Protein AF-A0A2J6R2N7-F1 (afdb_monomer_lite)

Secondary structure (DSSP, 8-state):
---PPPPPHHHHHHHHHHHS-HHHHHHHHHHHHHHHSTT-TTTSPPPP-PPPPS-HHHHHHHHHHHHHHHHHHHHHHHHHHHHHHHHHHHHHHHHHHHHHHHHHHHHHHHHHHHHHHHHHHHHHHHHHHHHHHHHHHHHHHHHHHHHHHHHHHHHH-TT---HHHHHHHHHHHHHHHHHHHHHHHHHHHHHHHHHHHHHHHHHHHHHHHHHHHHHHTSS----------------------------------------------------------PPPP------------------------------------------PPPPP--------------------

Structure (mmCIF, N/CA/C/O backbone):
data_AF-A0A2J6R2N7-F1
#
_entry.id   AF-A0A2J6R2N7-F1
#
loop_
_atom_site.group_PDB
_atom_site.id
_atom_site.type_symbol
_atom_site.label_atom_id
_atom_site.label_alt_id
_atom_site.label_comp_id
_atom_site.label_asym_id
_atom_site.label_entity_id
_atom_site.label_seq_id
_atom_site.pdbx_PDB_ins_code
_atom_site.Cartn_x
_atom_site.Cartn_y
_atom_site.Cartn_z
_atom_site.occupancy
_atom_site.B_iso_or_equiv
_atom_site.auth_seq_id
_atom_site.auth_comp_id
_atom_site.auth_asym_id
_atom_site.auth_atom_id
_atom_site.pdbx_PDB_model_num
ATOM 1 N N . MET A 1 1 ? -15.041 -14.456 4.046 1.00 46.62 1 MET A N 1
ATOM 2 C CA . MET A 1 1 ? -15.250 -14.013 5.443 1.00 46.62 1 MET A CA 1
ATOM 3 C C . MET A 1 1 ? -16.296 -14.930 6.031 1.00 46.62 1 MET A C 1
ATOM 5 O O . MET A 1 1 ? -17.347 -15.047 5.418 1.00 46.62 1 MET A O 1
ATOM 9 N N . ALA A 1 2 ? -15.998 -15.628 7.126 1.00 48.97 2 ALA A N 1
ATOM 10 C CA . ALA A 1 2 ? -17.003 -16.450 7.791 1.00 48.97 2 ALA A CA 1
ATOM 11 C C . ALA A 1 2 ? -18.161 -15.539 8.229 1.00 48.97 2 ALA A C 1
ATOM 13 O O . ALA A 1 2 ? -17.950 -14.584 8.978 1.00 48.97 2 ALA A O 1
ATOM 14 N N . SER A 1 3 ? -19.354 -15.773 7.688 1.00 59.75 3 SER A N 1
ATOM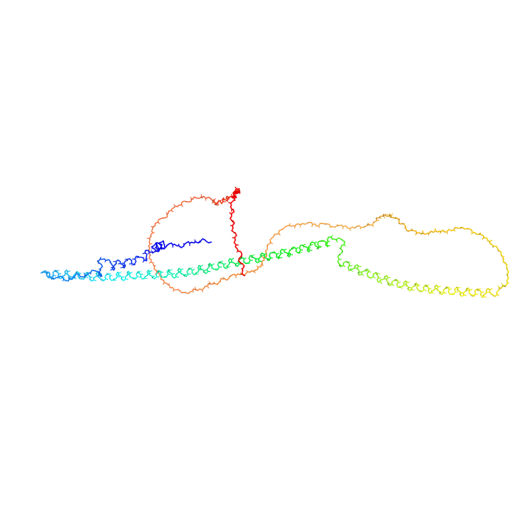 15 C CA . SER A 1 3 ? -20.570 -15.099 8.126 1.00 59.75 3 SER A CA 1
ATOM 16 C C . SER A 1 3 ? -21.006 -15.760 9.425 1.00 59.75 3 SER A C 1
ATOM 18 O O . SER A 1 3 ? -21.475 -16.896 9.408 1.00 59.75 3 SER A O 1
ATOM 20 N N . PHE A 1 4 ? -20.816 -15.080 10.552 1.00 76.00 4 PHE A N 1
ATOM 21 C CA . PHE A 1 4 ? -21.417 -15.527 11.802 1.00 76.00 4 PHE A CA 1
ATOM 22 C C . PHE A 1 4 ? -22.932 -15.311 11.693 1.00 76.00 4 PHE A C 1
ATOM 24 O O . PHE A 1 4 ? -23.346 -14.170 11.461 1.00 76.00 4 PHE A O 1
ATOM 31 N N . PRO A 1 5 ? -23.754 -16.370 11.782 1.00 82.94 5 PRO A N 1
ATOM 32 C CA . PRO A 1 5 ? -25.201 -16.217 11.767 1.00 82.94 5 PRO A CA 1
ATOM 33 C C . PRO A 1 5 ? -25.647 -15.426 13.002 1.00 82.94 5 PRO A C 1
ATOM 35 O O . PRO A 1 5 ? -25.031 -15.517 14.066 1.00 82.94 5 PRO A O 1
ATOM 38 N N . PHE A 1 6 ? -26.707 -14.629 12.853 1.00 82.06 6 PHE A N 1
ATOM 39 C CA . PHE A 1 6 ? -27.370 -14.010 13.999 1.00 82.06 6 PHE A CA 1
ATOM 40 C C . PHE A 1 6 ? -27.878 -15.115 14.931 1.00 82.06 6 PHE A C 1
ATOM 42 O O . PHE A 1 6 ? -28.387 -16.128 14.451 1.00 82.06 6 PHE A O 1
ATOM 49 N N . LEU A 1 7 ? -27.706 -14.938 16.245 1.00 86.38 7 LEU A N 1
ATOM 50 C CA . LEU A 1 7 ? -28.281 -15.863 17.220 1.00 86.38 7 LEU A CA 1
ATOM 51 C C . LEU A 1 7 ? -29.808 -15.831 17.109 1.00 86.38 7 LEU A C 1
ATOM 53 O O . LEU A 1 7 ? -30.396 -14.783 16.833 1.00 86.38 7 LEU A O 1
ATOM 57 N N . GLU A 1 8 ? -30.450 -16.970 17.355 1.00 90.94 8 GLU A N 1
ATOM 58 C CA . GLU A 1 8 ? -31.893 -16.987 17.564 1.00 90.94 8 GLU A CA 1
ATOM 59 C C . GLU A 1 8 ? -32.238 -16.176 18.819 1.00 90.94 8 GLU A C 1
ATOM 61 O O . GLU A 1 8 ? -31.470 -16.124 19.780 1.00 90.94 8 GLU A O 1
ATOM 66 N N . GLN A 1 9 ? -33.415 -15.548 18.831 1.00 89.38 9 GLN A N 1
ATOM 67 C CA . GLN A 1 9 ? -33.810 -14.628 19.901 1.00 89.38 9 GLN A CA 1
ATOM 68 C C . GLN A 1 9 ? -33.768 -15.274 21.294 1.00 89.38 9 GLN A C 1
ATOM 70 O O . GLN A 1 9 ? -33.403 -14.631 22.276 1.00 89.38 9 GLN A O 1
ATOM 75 N N . ARG A 1 10 ? -34.080 -16.571 21.372 1.00 91.88 10 ARG A N 1
ATOM 76 C CA . ARG A 1 10 ? -33.958 -17.349 22.605 1.00 91.88 10 ARG A CA 1
ATOM 77 C C . ARG A 1 10 ? -32.508 -17.411 23.098 1.00 91.88 10 ARG A C 1
ATOM 79 O O . ARG A 1 10 ? -32.253 -17.167 24.277 1.00 91.88 10 ARG A O 1
ATOM 86 N N . ASP A 1 11 ? -31.573 -17.715 22.207 1.00 89.44 11 ASP A N 1
ATOM 87 C CA . ASP A 1 11 ? -30.156 -17.848 22.543 1.00 89.44 11 ASP A CA 1
ATOM 88 C C . ASP A 1 11 ? -29.544 -16.484 22.884 1.00 89.44 11 ASP A C 1
ATOM 90 O O . ASP A 1 11 ? -28.706 -16.374 23.779 1.00 89.44 11 ASP A O 1
ATOM 94 N N . GLU A 1 12 ? -30.002 -15.419 22.220 1.00 86.06 12 GLU A N 1
ATOM 95 C CA . GLU A 1 12 ? -29.625 -14.046 22.552 1.00 86.06 12 GLU A CA 1
ATOM 96 C C . GLU A 1 12 ? -30.091 -13.668 23.969 1.00 86.06 12 GLU A C 1
ATOM 98 O O . GLU A 1 12 ? -29.303 -13.146 24.763 1.00 86.06 12 GLU A O 1
ATOM 103 N N . GLU A 1 13 ? -31.325 -14.006 24.352 1.00 87.62 13 GLU A N 1
ATOM 104 C CA . GLU A 1 13 ? -31.826 -13.801 25.717 1.00 87.62 13 GLU A CA 1
ATOM 105 C C . GLU A 1 13 ? -31.049 -14.608 26.771 1.00 87.62 13 GLU A C 1
ATOM 107 O O . GLU A 1 13 ? -30.754 -14.091 27.855 1.00 87.62 13 GLU A O 1
ATOM 112 N N . GLU A 1 14 ? -30.702 -15.864 26.484 1.00 89.06 14 GLU A N 1
ATOM 113 C CA . GLU A 1 14 ? -29.873 -16.695 27.370 1.00 89.06 14 GLU A CA 1
ATOM 114 C C . GLU A 1 14 ? -28.444 -16.127 27.501 1.00 89.06 14 GLU A C 1
ATOM 116 O O . GLU A 1 14 ? -27.874 -16.079 28.602 1.00 89.06 14 GLU A O 1
ATOM 121 N N . LEU A 1 15 ? -27.890 -15.578 26.419 1.00 85.38 15 LEU A N 1
ATOM 122 C CA . LEU A 1 15 ? -26.607 -14.879 26.429 1.00 85.38 15 LEU A CA 1
ATOM 123 C C . LEU A 1 15 ? -26.669 -13.576 27.243 1.00 85.38 15 LEU A C 1
ATOM 125 O O . LEU A 1 15 ? -25.737 -13.251 27.980 1.00 85.38 15 LEU A O 1
ATOM 129 N N . HIS A 1 16 ? -27.771 -12.831 27.165 1.00 80.38 16 HIS A N 1
ATOM 130 C CA . HIS A 1 16 ? -27.973 -11.640 27.991 1.00 80.38 16 HIS A CA 1
ATOM 131 C C . HIS A 1 16 ? -28.088 -11.984 29.479 1.00 80.38 16 HIS A C 1
ATOM 133 O O . HIS A 1 16 ? -27.484 -11.302 30.310 1.00 80.38 16 HIS A O 1
ATOM 139 N N . LYS A 1 17 ? -28.793 -13.070 29.818 1.00 83.38 17 LYS A N 1
ATOM 140 C CA . LYS A 1 17 ? -28.890 -13.572 31.198 1.00 83.38 17 LYS A CA 1
ATOM 141 C C . LYS A 1 17 ? -27.532 -14.005 31.752 1.00 83.38 17 LYS A C 1
ATOM 143 O O . LYS A 1 17 ? -27.244 -13.713 32.908 1.00 83.38 17 LYS A O 1
ATOM 148 N N . SER A 1 18 ? -26.689 -14.649 30.945 1.00 80.69 18 SER A N 1
ATOM 149 C CA . SER A 1 18 ? -25.348 -15.080 31.377 1.00 80.69 18 SER A CA 1
ATOM 150 C C . SER A 1 18 ? -24.322 -13.941 31.453 1.00 80.69 18 SER A C 1
ATOM 152 O O . SER A 1 18 ? -23.357 -14.042 32.208 1.00 80.69 18 SER A O 1
ATOM 154 N N . ARG A 1 19 ? -24.531 -12.838 30.721 1.00 81.00 19 ARG A N 1
ATOM 155 C CA . ARG A 1 19 ? -23.666 -11.642 30.760 1.00 81.00 19 ARG A CA 1
ATOM 156 C C . ARG A 1 19 ? -23.886 -10.738 31.969 1.00 81.00 19 ARG A C 1
ATOM 158 O O . ARG A 1 19 ? -22.993 -9.957 32.290 1.00 81.00 19 ARG A O 1
ATOM 165 N N . LEU A 1 20 ? -25.051 -10.810 32.610 1.00 81.75 20 LEU A N 1
ATOM 166 C CA . LEU A 1 20 ? -25.356 -10.024 33.803 1.00 81.75 20 LEU A CA 1
ATOM 167 C C . LEU A 1 20 ? -24.412 -10.414 34.943 1.00 81.75 20 LEU A C 1
ATOM 169 O O . LEU A 1 20 ? -24.462 -11.523 35.478 1.00 81.75 20 LEU A O 1
ATOM 173 N N . LEU A 1 21 ? -23.544 -9.484 35.331 1.00 82.94 21 LEU A N 1
ATOM 174 C CA . LEU A 1 21 ? -22.570 -9.734 36.381 1.00 82.94 21 LEU A CA 1
ATOM 175 C C . LEU A 1 21 ? -23.255 -9.724 37.750 1.00 82.94 21 LEU A C 1
ATOM 177 O O . LEU A 1 21 ? -24.140 -8.918 38.032 1.00 82.94 21 LEU A O 1
ATOM 181 N N . ASN A 1 22 ? -22.767 -10.559 38.667 1.00 84.81 22 ASN A N 1
ATOM 182 C CA . ASN A 1 22 ? -23.261 -10.584 40.048 1.00 84.81 22 ASN A CA 1
ATOM 183 C C . ASN A 1 22 ? -23.172 -9.217 40.746 1.00 84.81 22 ASN A C 1
ATOM 185 O O . ASN A 1 22 ? -23.978 -8.915 41.622 1.00 84.81 22 ASN A O 1
ATOM 189 N N . VAL A 1 23 ? -22.194 -8.388 40.375 1.00 83.00 23 VAL A N 1
ATOM 190 C CA . VAL A 1 23 ? -22.045 -7.027 40.913 1.00 83.00 23 VAL A CA 1
ATOM 191 C C . VAL A 1 23 ? -23.162 -6.080 40.459 1.00 83.00 23 VAL A C 1
ATOM 193 O O . VAL A 1 23 ? -23.443 -5.113 41.156 1.00 83.00 23 VAL A O 1
ATOM 196 N N . GLU A 1 24 ? -23.829 -6.381 39.345 1.00 84.62 24 GLU A N 1
ATOM 197 C CA . GLU A 1 24 ? -24.932 -5.594 38.781 1.00 84.62 24 GLU A CA 1
ATOM 198 C C . GLU A 1 24 ? -26.296 -6.123 39.246 1.00 84.62 24 GLU A C 1
ATOM 200 O O . GLU A 1 24 ? -27.198 -5.350 39.561 1.00 84.62 24 GLU A O 1
ATOM 205 N N . THR A 1 25 ? -26.444 -7.443 39.381 1.00 88.69 25 THR A N 1
ATOM 206 C CA . THR A 1 25 ? -27.720 -8.063 39.779 1.00 88.69 25 THR A CA 1
ATOM 207 C C . THR A 1 25 ? -27.966 -8.036 41.285 1.00 88.69 25 THR A C 1
ATOM 209 O O . THR A 1 25 ? -29.111 -7.922 41.725 1.00 88.69 25 THR A O 1
ATOM 212 N N . LYS A 1 26 ? -26.917 -8.126 42.114 1.00 91.31 26 LYS A N 1
ATOM 213 C CA . LYS A 1 26 ? -27.064 -8.172 43.579 1.00 91.31 26 LYS A CA 1
ATOM 214 C C . LYS A 1 26 ? -27.697 -6.912 44.182 1.00 91.31 26 LYS A C 1
ATOM 216 O O . LYS A 1 26 ? -28.551 -7.087 45.049 1.00 91.31 26 LYS A O 1
ATOM 221 N N . PRO A 1 27 ? -27.312 -5.672 43.814 1.00 92.50 27 PRO A N 1
ATOM 222 C CA . PRO A 1 27 ? -27.962 -4.471 44.341 1.00 92.50 27 PRO A CA 1
ATOM 223 C C . PRO A 1 27 ? -29.455 -4.432 44.002 1.00 92.50 27 PRO A C 1
ATOM 225 O O . PRO A 1 27 ? -30.273 -4.281 44.904 1.00 92.50 27 PRO A O 1
ATOM 228 N N . PHE A 1 28 ? -29.815 -4.706 42.743 1.00 91.19 28 PHE A N 1
ATOM 229 C CA . PHE A 1 28 ? -31.212 -4.796 42.313 1.00 91.19 28 PHE A CA 1
ATOM 230 C C . PHE A 1 28 ? -31.997 -5.840 43.116 1.00 91.19 28 PHE A C 1
ATOM 232 O O . PHE A 1 28 ? -33.056 -5.542 43.666 1.00 91.19 28 PHE A O 1
ATOM 239 N N . ASN A 1 29 ? -31.452 -7.051 43.249 1.00 92.25 29 ASN A N 1
ATOM 240 C CA . ASN A 1 29 ? -32.100 -8.126 43.995 1.00 92.25 29 ASN A CA 1
ATOM 241 C C . ASN A 1 29 ? -32.254 -7.790 45.484 1.00 92.25 29 ASN A C 1
ATOM 243 O O . ASN A 1 29 ? -33.262 -8.161 46.078 1.00 92.25 29 ASN A O 1
ATOM 247 N N . ARG A 1 30 ? -31.293 -7.086 46.099 1.00 92.69 30 ARG A N 1
ATOM 248 C CA . ARG A 1 30 ? -31.397 -6.630 47.495 1.00 92.69 30 ARG A CA 1
ATOM 249 C C . ARG A 1 30 ? -32.507 -5.598 47.675 1.00 92.69 30 ARG A C 1
ATOM 251 O O . ARG A 1 30 ? -33.350 -5.795 48.549 1.00 92.69 30 ARG A O 1
ATOM 258 N N . VAL A 1 31 ? -32.565 -4.589 46.801 1.00 92.50 31 VAL A N 1
ATOM 259 C CA . VAL A 1 31 ? -33.648 -3.590 46.780 1.00 92.50 31 VAL A CA 1
ATOM 260 C C . VAL A 1 31 ? -35.000 -4.281 46.597 1.00 92.50 31 VAL A C 1
ATOM 262 O O . VAL A 1 31 ? -35.901 -4.103 47.416 1.00 92.50 31 VAL A O 1
ATOM 265 N N . ALA A 1 32 ? -35.132 -5.134 45.578 1.00 91.94 32 ALA A N 1
ATOM 266 C CA . ALA A 1 32 ? -36.365 -5.862 45.296 1.00 91.94 32 ALA A CA 1
ATOM 267 C C . ALA A 1 32 ? -36.800 -6.720 46.491 1.00 91.94 32 ALA A C 1
ATOM 269 O O . ALA A 1 32 ? -37.962 -6.690 46.889 1.00 91.94 32 ALA A O 1
ATOM 270 N N . LYS A 1 33 ? -35.863 -7.434 47.124 1.00 92.00 33 LYS A N 1
ATOM 271 C CA . LYS A 1 33 ? -36.161 -8.271 48.287 1.00 92.00 33 LYS A CA 1
ATOM 272 C C . LYS A 1 33 ? -36.560 -7.422 49.500 1.00 92.00 33 LYS A C 1
ATOM 274 O O . LYS A 1 33 ? -37.546 -7.751 50.148 1.00 92.00 33 LYS A O 1
ATOM 279 N N . ARG A 1 34 ? -35.881 -6.311 49.797 1.00 89.00 34 ARG A N 1
ATOM 280 C CA . ARG A 1 34 ? -36.245 -5.437 50.933 1.00 89.00 34 ARG A CA 1
ATOM 281 C C . ARG A 1 34 ? -37.589 -4.732 50.748 1.00 89.00 34 ARG A C 1
ATOM 283 O O . ARG A 1 34 ? -38.300 -4.542 51.731 1.00 89.00 34 ARG A O 1
ATOM 290 N N . LEU A 1 35 ? -37.951 -4.364 49.520 1.00 88.31 35 LEU A N 1
ATOM 291 C CA . LEU A 1 35 ? -39.190 -3.630 49.241 1.00 88.31 35 LEU A CA 1
ATOM 292 C C . LEU A 1 35 ? -40.408 -4.538 49.022 1.00 88.31 35 LEU A C 1
ATOM 294 O O . LEU A 1 35 ? -41.511 -4.162 49.408 1.00 88.31 35 LEU A O 1
ATOM 298 N N . LEU A 1 36 ? -40.222 -5.704 48.396 1.00 88.00 36 LEU A N 1
ATOM 299 C CA . LEU A 1 36 ? -41.325 -6.537 47.896 1.00 88.00 36 LEU A CA 1
ATOM 300 C C . LEU A 1 36 ? -41.535 -7.837 48.685 1.00 88.00 36 LEU A C 1
ATOM 302 O O . LEU A 1 36 ? -42.535 -8.518 48.464 1.00 88.00 36 LEU A O 1
ATOM 306 N N . THR A 1 37 ? -40.618 -8.219 49.584 1.00 88.56 37 THR A N 1
ATOM 307 C CA . THR A 1 37 ? -40.788 -9.458 50.364 1.00 88.56 37 THR A CA 1
ATOM 308 C C . THR A 1 37 ? -41.917 -9.298 51.391 1.00 88.56 37 THR A C 1
ATOM 310 O O . THR A 1 37 ? -41.926 -8.311 52.134 1.00 88.56 37 THR A O 1
ATOM 313 N N . PRO A 1 38 ? -42.839 -10.276 51.499 1.00 75.69 38 PRO A N 1
ATOM 314 C CA . PRO A 1 38 ? -43.841 -10.305 52.562 1.00 75.69 38 PRO A CA 1
ATOM 315 C C . PRO A 1 38 ? -43.171 -10.235 53.940 1.00 75.69 38 PRO A C 1
ATOM 317 O O . PRO A 1 38 ? -42.268 -11.018 54.223 1.00 75.69 38 PRO A O 1
ATOM 320 N N . GLY A 1 39 ? -43.588 -9.296 54.790 1.00 71.88 39 GLY A N 1
ATOM 321 C CA . GLY A 1 39 ? -42.911 -9.023 56.067 1.00 71.88 39 GLY A CA 1
ATOM 322 C C . GLY A 1 39 ? -42.011 -7.783 56.059 1.00 71.88 39 GLY A C 1
ATOM 323 O O . GLY A 1 39 ? -41.498 -7.410 57.108 1.00 71.88 39 GLY A O 1
ATOM 324 N N . SER A 1 40 ? -41.828 -7.127 54.907 1.00 79.00 40 SER A N 1
ATOM 325 C CA . SER A 1 40 ? -41.178 -5.815 54.844 1.00 79.00 40 SER A CA 1
ATOM 326 C C . SER A 1 40 ? -41.970 -4.771 55.636 1.00 79.00 40 SER A C 1
ATOM 328 O O . SER A 1 40 ? -43.203 -4.763 55.603 1.00 79.00 40 SER A O 1
ATOM 330 N N . LEU A 1 41 ? -41.259 -3.836 56.278 1.00 74.12 41 LEU A N 1
ATOM 331 C CA . LEU A 1 41 ? -41.838 -2.728 57.051 1.00 74.12 41 LEU A CA 1
ATOM 332 C C . LEU A 1 41 ? -42.744 -1.803 56.214 1.00 74.12 41 LEU A C 1
ATOM 334 O O . LEU A 1 41 ? -43.476 -0.990 56.778 1.00 74.12 41 LEU A O 1
ATOM 338 N N . LEU A 1 42 ? -42.697 -1.915 54.881 1.00 73.94 42 LEU A N 1
ATOM 339 C CA . LEU A 1 42 ? -43.595 -1.224 53.949 1.00 73.94 42 LEU A CA 1
ATOM 340 C C . LEU A 1 42 ? -44.888 -2.000 53.658 1.00 73.94 42 LEU A C 1
ATOM 342 O O . LEU A 1 42 ? -45.889 -1.392 53.290 1.00 73.94 42 LEU A O 1
ATOM 346 N N . THR A 1 43 ? -44.872 -3.327 53.793 1.00 68.25 43 THR A N 1
ATOM 347 C CA . THR A 1 43 ? -45.968 -4.219 53.379 1.00 68.25 43 THR A CA 1
ATOM 348 C C . THR A 1 43 ? -46.781 -4.741 54.566 1.00 68.25 43 THR A C 1
ATOM 350 O O . THR A 1 43 ? -47.933 -5.135 54.389 1.00 68.25 43 THR A O 1
ATOM 353 N N . THR A 1 44 ? -46.224 -4.748 55.781 1.00 63.09 44 THR A N 1
ATOM 354 C CA . THR A 1 44 ? -46.950 -5.165 56.990 1.00 63.09 44 THR A CA 1
ATOM 355 C C . THR A 1 44 ? -47.679 -3.989 57.643 1.00 63.09 44 THR A C 1
ATOM 357 O O . THR A 1 44 ? -47.015 -3.036 58.064 1.00 63.09 44 THR A O 1
ATOM 360 N N . PRO A 1 45 ? -49.016 -4.035 57.798 1.00 60.31 45 PRO A N 1
ATOM 361 C CA . PRO A 1 45 ? -49.729 -3.027 58.568 1.00 60.31 45 PRO A CA 1
ATOM 362 C C . PRO A 1 45 ? -49.285 -3.096 60.034 1.00 60.31 45 PRO A C 1
ATOM 364 O O . PRO A 1 45 ? -49.266 -4.169 60.638 1.00 60.31 45 PRO A O 1
ATOM 367 N N . SER A 1 46 ? -48.920 -1.941 60.598 1.00 60.97 46 SER A N 1
ATOM 368 C CA . SER A 1 46 ? -48.686 -1.788 62.036 1.00 60.97 46 SER A CA 1
ATOM 369 C C . SER A 1 46 ? -49.903 -2.336 62.775 1.00 60.97 46 SER A C 1
ATOM 371 O O . SER A 1 46 ? -51.025 -1.914 62.485 1.00 60.97 46 SER A O 1
ATOM 373 N N . LYS A 1 47 ? -49.704 -3.293 63.688 1.00 63.09 47 LYS A N 1
ATOM 374 C CA . LYS A 1 47 ? -50.794 -3.833 64.510 1.00 63.09 47 LYS A CA 1
ATOM 375 C C . LYS A 1 47 ? -51.529 -2.657 65.164 1.00 63.09 47 LYS A C 1
ATOM 377 O O . LYS A 1 47 ? -50.891 -1.752 65.698 1.00 63.09 47 LYS A O 1
ATOM 382 N N . LEU A 1 48 ? -52.857 -2.647 65.053 1.00 59.47 48 LEU A N 1
ATOM 383 C CA . LEU A 1 48 ? -53.695 -1.642 65.703 1.00 59.47 48 LEU A CA 1
ATOM 384 C C . LEU A 1 48 ? -53.498 -1.745 67.225 1.00 59.47 48 LEU A C 1
ATOM 386 O O . LEU A 1 48 ? -53.373 -2.869 67.720 1.00 59.47 48 LEU A O 1
ATOM 390 N N . PRO A 1 49 ? -53.485 -0.621 67.964 1.00 57.16 49 PRO A N 1
ATOM 391 C CA . PRO A 1 49 ? -53.388 -0.645 69.418 1.00 57.16 49 PRO A CA 1
ATOM 392 C C . PRO A 1 49 ? -54.539 -1.477 69.991 1.00 57.16 49 PRO A C 1
ATOM 394 O O . PRO A 1 49 ? -55.707 -1.107 69.861 1.00 57.16 49 PRO A O 1
ATOM 397 N N . THR A 1 50 ? -54.233 -2.630 70.581 1.00 60.88 50 THR A N 1
ATOM 398 C CA . THR A 1 50 ? -55.213 -3.391 71.361 1.00 60.88 50 THR A CA 1
ATOM 399 C C . THR A 1 50 ? -55.405 -2.728 72.731 1.00 60.88 50 THR A C 1
ATOM 401 O O . THR A 1 50 ? -54.445 -2.161 73.255 1.00 60.88 50 THR A O 1
ATOM 404 N N . PRO A 1 51 ? -56.623 -2.766 73.306 1.00 58.56 51 PRO A N 1
ATOM 405 C CA . PRO A 1 51 ? -56.954 -2.062 74.548 1.00 58.56 51 PRO A CA 1
ATOM 406 C C . PRO A 1 51 ? -56.099 -2.523 75.748 1.00 58.56 51 PRO A C 1
ATOM 408 O O . PRO A 1 51 ? -55.599 -3.652 75.730 1.00 58.56 51 PRO A O 1
ATOM 411 N N . PRO A 1 52 ? -55.918 -1.671 76.780 1.00 55.78 52 PRO A N 1
ATOM 412 C CA . PRO A 1 52 ? -54.920 -1.889 77.827 1.00 55.78 52 PRO A CA 1
ATOM 413 C C . PRO A 1 52 ? -55.278 -3.082 78.732 1.00 55.78 52 PRO A C 1
ATOM 415 O O . PRO A 1 52 ? -56.428 -3.174 79.163 1.00 55.78 52 PRO A O 1
ATOM 418 N N . PRO A 1 53 ? -54.324 -3.975 79.052 1.00 61.31 53 PRO A N 1
ATOM 419 C CA . PRO A 1 53 ? -54.489 -4.989 80.094 1.00 61.31 53 PRO A CA 1
ATOM 420 C C . PRO A 1 53 ? -54.336 -4.388 81.507 1.00 61.31 53 PRO A C 1
ATOM 422 O O . PRO A 1 53 ? -53.571 -3.447 81.702 1.00 61.31 53 PRO A O 1
ATOM 425 N N . ASP A 1 54 ? -55.007 -4.979 82.503 1.00 57.34 54 ASP A N 1
ATOM 426 C CA . ASP A 1 54 ? -55.143 -4.485 83.894 1.00 57.34 54 ASP A CA 1
ATOM 427 C C . ASP A 1 54 ? -53.835 -4.403 84.730 1.00 57.34 54 ASP A C 1
ATOM 429 O O . ASP A 1 54 ? -53.867 -4.001 85.892 1.00 57.34 54 ASP A O 1
ATOM 433 N N . ASN A 1 55 ? -52.669 -4.719 84.150 1.00 59.03 55 ASN A N 1
ATOM 434 C CA . ASN A 1 55 ? -51.341 -4.566 84.766 1.00 59.03 55 ASN A CA 1
ATOM 435 C C . ASN A 1 55 ? -50.622 -3.347 84.156 1.00 59.03 55 ASN A C 1
ATOM 437 O O . ASN A 1 55 ? -49.692 -3.492 83.363 1.00 59.03 55 ASN A O 1
ATOM 441 N N . ALA A 1 56 ? -51.111 -2.145 84.471 1.00 59.75 56 ALA A N 1
ATOM 442 C CA . ALA A 1 56 ? -50.819 -0.920 83.722 1.00 59.75 56 ALA A CA 1
ATOM 443 C C . ALA A 1 56 ? -49.334 -0.495 83.695 1.00 59.75 56 ALA A C 1
ATOM 445 O O . ALA A 1 56 ? -48.877 -0.014 82.663 1.00 59.75 56 ALA A O 1
ATOM 446 N N . ASP A 1 57 ? -48.566 -0.706 84.769 1.00 61.97 57 ASP A N 1
ATOM 447 C CA . ASP A 1 57 ? -47.209 -0.141 84.874 1.00 61.97 57 ASP A CA 1
ATOM 448 C C . ASP A 1 57 ? -46.128 -0.992 84.172 1.00 61.97 57 ASP A C 1
ATOM 450 O O . ASP A 1 57 ? -45.288 -0.457 83.448 1.00 61.97 57 ASP A O 1
ATOM 454 N N . GLU A 1 58 ? -46.163 -2.326 84.303 1.00 63.12 58 GLU A N 1
ATOM 455 C CA . GLU A 1 58 ? -45.240 -3.222 83.575 1.00 63.12 58 GLU A CA 1
ATOM 456 C C . GLU A 1 58 ? -45.622 -3.372 82.094 1.00 63.12 58 GLU A C 1
ATOM 458 O O . GLU A 1 58 ? -44.744 -3.483 81.235 1.00 63.12 58 GLU A O 1
ATOM 463 N N . ALA A 1 59 ? -46.921 -3.334 81.768 1.00 64.19 59 ALA A N 1
ATOM 464 C CA . ALA A 1 59 ? -47.383 -3.403 80.383 1.00 64.19 59 ALA A CA 1
ATOM 465 C C . ALA A 1 59 ? -47.071 -2.117 79.600 1.00 64.19 59 ALA A C 1
ATOM 467 O O . ALA A 1 59 ? -46.738 -2.207 78.418 1.00 64.19 59 ALA A O 1
ATOM 468 N N . ALA A 1 60 ? -47.121 -0.941 80.238 1.00 68.31 60 ALA A N 1
ATOM 469 C CA . ALA A 1 60 ? -46.742 0.324 79.607 1.00 68.31 60 ALA A CA 1
ATOM 470 C C . ALA A 1 60 ? -45.240 0.377 79.285 1.00 68.31 60 ALA A C 1
ATOM 472 O O . ALA A 1 60 ? -44.869 0.681 78.154 1.00 68.31 60 ALA A O 1
ATOM 473 N N . ALA A 1 61 ? -44.374 -0.023 80.224 1.00 74.88 61 ALA A N 1
ATOM 474 C CA . ALA A 1 61 ? -42.929 -0.070 79.986 1.00 74.88 61 ALA A CA 1
ATOM 475 C C . ALA A 1 61 ? -42.541 -1.065 78.872 1.00 74.88 61 ALA A C 1
ATOM 477 O O . ALA A 1 61 ? -41.651 -0.788 78.066 1.00 74.88 61 ALA A O 1
ATOM 478 N N . ALA A 1 62 ? -43.230 -2.211 78.787 1.00 75.69 62 ALA A N 1
ATOM 479 C CA . ALA A 1 62 ? -43.031 -3.183 77.713 1.00 75.69 62 ALA A CA 1
ATOM 480 C C . ALA A 1 62 ? -43.495 -2.653 76.343 1.00 75.69 62 ALA A C 1
ATOM 482 O O . ALA A 1 62 ? -42.822 -2.882 75.336 1.00 75.69 62 ALA A O 1
ATOM 483 N N . GLN A 1 63 ? -44.610 -1.915 76.300 1.00 76.00 63 GLN A N 1
ATOM 484 C CA . GLN A 1 63 ? -45.099 -1.270 75.079 1.00 76.00 63 GLN A CA 1
ATOM 485 C C . GLN A 1 63 ? -44.172 -0.144 74.609 1.00 76.00 63 GLN A C 1
ATOM 487 O O . GLN A 1 63 ? -43.900 -0.050 73.411 1.00 76.00 63 GLN A O 1
ATOM 492 N N . ASP A 1 64 ? -43.639 0.664 75.524 1.00 78.88 64 ASP A N 1
ATOM 493 C CA . ASP A 1 64 ? -42.685 1.728 75.196 1.00 78.88 64 ASP A CA 1
ATOM 494 C C . ASP A 1 64 ? -41.366 1.157 74.652 1.00 78.88 64 ASP A C 1
ATOM 496 O O . ASP A 1 64 ? -40.828 1.660 73.660 1.00 78.88 64 ASP A O 1
ATOM 500 N N . ALA A 1 65 ? -40.876 0.056 75.233 1.00 82.75 65 ALA A N 1
ATOM 501 C CA . ALA A 1 65 ? -39.703 -0.657 74.729 1.00 82.75 65 ALA A CA 1
ATOM 502 C C . ALA A 1 65 ? -39.941 -1.259 73.329 1.00 82.75 65 ALA A C 1
ATOM 504 O O . ALA A 1 65 ? -39.065 -1.195 72.461 1.00 82.75 65 ALA A O 1
ATOM 505 N N . GLU A 1 66 ? -41.131 -1.812 73.072 1.00 82.94 66 GLU A N 1
ATOM 506 C CA . GLU A 1 66 ? -41.493 -2.345 71.753 1.00 82.94 66 GLU A CA 1
ATOM 507 C C . GLU A 1 66 ? -41.614 -1.229 70.701 1.00 82.94 66 GLU A C 1
ATOM 509 O O . GLU A 1 66 ? -41.148 -1.393 69.571 1.00 82.94 66 GLU A O 1
ATOM 514 N N . GLN A 1 67 ? -42.162 -0.067 71.070 1.00 80.75 67 GLN A N 1
ATOM 515 C CA . GLN A 1 67 ? -42.227 1.107 70.193 1.00 80.75 67 GLN A CA 1
ATOM 516 C C . GLN A 1 67 ? -40.839 1.662 69.862 1.00 80.75 67 GLN A C 1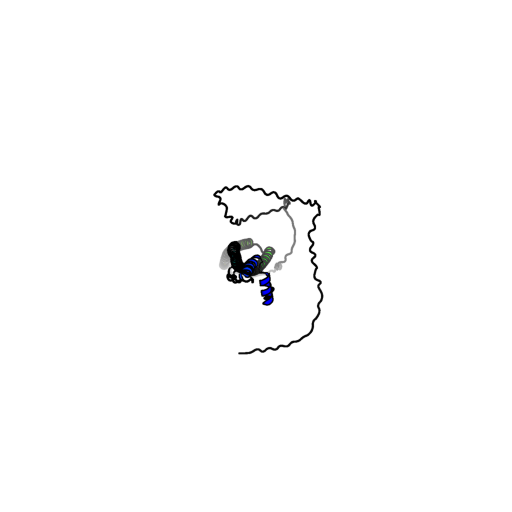
ATOM 518 O O . GLN A 1 67 ? -40.564 1.970 68.700 1.00 80.75 67 GLN A O 1
ATOM 523 N N . GLN A 1 68 ? -39.945 1.764 70.849 1.00 85.19 68 GLN A N 1
ATOM 524 C CA . GLN A 1 68 ? -38.564 2.200 70.619 1.00 85.19 68 GLN A CA 1
ATOM 525 C C . GLN A 1 68 ? -37.837 1.257 69.662 1.00 85.19 68 GLN A C 1
ATOM 527 O O . GLN A 1 68 ? -37.257 1.719 68.678 1.00 85.19 68 GLN A O 1
ATOM 532 N N . LYS A 1 69 ? -37.971 -0.056 69.868 1.00 86.88 69 LYS A N 1
ATOM 533 C CA . LYS A 1 69 ? -37.410 -1.061 68.962 1.00 86.88 69 LYS A CA 1
ATOM 534 C C . LYS A 1 69 ? -37.952 -0.919 67.536 1.00 86.88 69 LYS A C 1
ATOM 536 O O . LYS A 1 69 ? -37.183 -0.929 66.583 1.00 86.88 69 LYS A O 1
ATOM 541 N N . GLN A 1 70 ? -39.260 -0.707 67.369 1.00 84.56 70 GLN A N 1
ATOM 542 C CA . GLN A 1 70 ? -39.850 -0.479 66.044 1.00 84.56 70 GLN A CA 1
ATOM 543 C C . GLN A 1 70 ? -39.311 0.791 65.369 1.00 84.56 70 GLN A C 1
ATOM 545 O O . GLN A 1 70 ? -39.139 0.819 64.148 1.00 84.56 70 GLN A O 1
ATOM 550 N N . LEU A 1 71 ? -39.055 1.858 66.130 1.00 86.00 71 LEU A N 1
ATOM 551 C CA . LEU A 1 71 ? -38.465 3.085 65.593 1.00 86.00 71 LEU A CA 1
ATOM 552 C C . LEU A 1 71 ? -37.011 2.875 65.163 1.00 86.00 71 LEU A C 1
ATOM 554 O O . LEU A 1 71 ? -36.621 3.379 64.108 1.00 86.00 71 LEU A O 1
ATOM 558 N N . GLU A 1 72 ? -36.230 2.130 65.941 1.00 90.25 72 GLU A N 1
ATOM 559 C CA . GLU A 1 72 ? -34.860 1.740 65.593 1.00 90.25 72 GLU A CA 1
ATOM 560 C C . GLU A 1 72 ? -34.833 0.849 64.346 1.00 90.25 72 GLU A C 1
ATOM 562 O O . GLU A 1 72 ? -34.122 1.167 63.393 1.00 90.25 72 GLU A O 1
ATOM 567 N N . ASP A 1 73 ? -35.697 -0.166 64.276 1.00 88.25 73 ASP A N 1
ATOM 568 C CA . ASP A 1 73 ? -35.838 -1.046 63.110 1.00 88.25 73 ASP A CA 1
ATOM 569 C C . ASP A 1 73 ? -36.200 -0.246 61.844 1.00 88.25 73 ASP A C 1
ATOM 571 O O . ASP A 1 73 ? -35.656 -0.482 60.762 1.00 88.25 73 ASP A O 1
ATOM 575 N N . ARG A 1 74 ? -37.077 0.764 61.964 1.00 87.38 74 ARG A N 1
ATOM 576 C CA . ARG A 1 74 ? -37.422 1.669 60.850 1.00 87.38 74 ARG A CA 1
ATOM 577 C C . ARG A 1 74 ? -36.265 2.576 60.443 1.00 87.38 74 ARG A C 1
ATOM 579 O O . ARG A 1 74 ? -36.129 2.865 59.251 1.00 87.38 74 ARG A O 1
ATOM 586 N N . ARG A 1 75 ? -35.457 3.049 61.398 1.00 91.44 75 ARG A N 1
ATOM 587 C CA . ARG A 1 75 ? -34.251 3.842 61.104 1.00 91.44 75 ARG A CA 1
ATOM 588 C C . ARG A 1 75 ? -33.226 2.990 60.364 1.00 91.44 75 ARG A C 1
ATOM 590 O O . ARG A 1 75 ? -32.820 3.382 59.272 1.00 91.44 75 ARG A O 1
ATOM 597 N N . GLN A 1 76 ? -32.921 1.803 60.882 1.00 91.75 76 GLN A N 1
ATOM 598 C CA . GLN A 1 76 ? -31.984 0.873 60.257 1.00 91.75 76 GLN A CA 1
ATOM 599 C C . GLN A 1 76 ? -32.442 0.480 58.849 1.00 91.75 76 GLN A C 1
ATOM 601 O O . GLN A 1 76 ? -31.666 0.551 57.902 1.00 91.75 76 GLN A O 1
ATOM 606 N N . PHE A 1 77 ? -33.724 0.146 58.675 1.00 91.00 77 PHE A N 1
ATOM 607 C CA . PHE A 1 77 ? -34.292 -0.186 57.367 1.00 91.00 77 PHE A CA 1
ATOM 608 C C . PHE A 1 77 ? -34.149 0.949 56.348 1.00 91.00 77 PHE A C 1
ATOM 610 O O . PHE A 1 77 ? -33.861 0.703 55.175 1.00 91.00 77 PHE A O 1
ATOM 617 N N . ARG A 1 78 ? -34.337 2.201 56.781 1.00 91.69 78 ARG A N 1
ATOM 618 C CA . ARG A 1 78 ? -34.156 3.370 55.914 1.00 91.69 78 ARG A CA 1
ATOM 619 C C . ARG A 1 78 ? -32.701 3.510 55.465 1.00 91.69 78 ARG A C 1
ATOM 621 O O . ARG A 1 78 ? -32.470 3.755 54.283 1.00 91.69 78 ARG A O 1
ATOM 628 N N . GLU A 1 79 ? -31.746 3.380 56.381 1.00 95.31 79 GLU A N 1
ATOM 629 C CA . GLU A 1 79 ? -30.311 3.467 56.071 1.00 95.31 79 GLU A CA 1
ATOM 630 C C . GLU A 1 79 ? -29.876 2.352 55.114 1.00 95.31 79 GLU A C 1
ATOM 632 O O . GLU A 1 79 ? -29.243 2.606 54.089 1.00 95.31 79 GLU A O 1
ATOM 637 N N . ASP A 1 80 ? -30.322 1.133 55.395 1.00 92.94 80 ASP A N 1
ATOM 638 C CA . ASP A 1 80 ? -30.111 -0.058 54.583 1.00 92.94 80 ASP A CA 1
ATOM 639 C C . ASP A 1 80 ? -30.615 0.111 53.139 1.00 92.94 80 ASP A C 1
ATOM 641 O O . ASP A 1 80 ? -29.916 -0.237 52.182 1.00 92.94 80 ASP A O 1
ATOM 645 N N . ILE A 1 81 ? -31.821 0.666 52.970 1.00 92.06 81 ILE A N 1
ATOM 646 C CA . ILE A 1 81 ? -32.398 0.962 51.653 1.00 92.06 81 ILE A CA 1
ATOM 647 C C . ILE A 1 81 ? -31.582 2.020 50.919 1.00 92.06 81 ILE A C 1
ATOM 649 O O . ILE A 1 81 ? -31.313 1.857 49.729 1.00 92.06 81 ILE A O 1
ATOM 653 N N . LEU A 1 82 ? -31.187 3.095 51.602 1.00 95.06 82 LEU A N 1
ATOM 654 C CA . LEU A 1 82 ? -30.384 4.152 50.987 1.00 95.06 82 LEU A CA 1
ATOM 655 C C . LEU A 1 82 ? -29.045 3.607 50.485 1.00 95.06 82 LEU A C 1
ATOM 657 O O . LEU A 1 82 ? -28.637 3.926 49.368 1.00 95.06 82 LEU A O 1
ATOM 661 N N . LEU A 1 83 ? -28.399 2.739 51.266 1.00 95.12 83 LEU A N 1
ATOM 662 C CA . LEU A 1 83 ? -27.148 2.100 50.869 1.00 95.12 83 LEU A CA 1
ATOM 663 C C . LEU A 1 83 ? -27.332 1.173 49.657 1.00 95.12 83 LEU A C 1
ATOM 665 O O . LEU A 1 83 ? -26.501 1.165 48.747 1.00 95.12 83 LEU A O 1
ATOM 669 N N . ASP A 1 84 ? -28.423 0.406 49.616 1.00 93.94 84 ASP A N 1
ATOM 670 C CA . ASP A 1 84 ? -28.720 -0.467 48.480 1.00 93.94 84 ASP A CA 1
ATOM 671 C C . ASP A 1 84 ? -29.050 0.317 47.201 1.00 93.94 84 ASP A C 1
ATOM 673 O O . ASP A 1 84 ? -28.591 -0.076 46.127 1.00 93.94 84 ASP A O 1
ATOM 677 N N . PHE A 1 85 ? -29.793 1.428 47.296 1.00 95.56 85 PHE A N 1
ATOM 678 C CA . PHE A 1 85 ? -30.046 2.311 46.152 1.00 95.56 85 PHE A CA 1
ATOM 679 C C . PHE A 1 85 ? -28.763 2.975 45.656 1.00 95.56 85 PHE A C 1
ATOM 681 O O . PHE A 1 85 ? -28.518 2.964 44.455 1.00 95.56 85 PHE A O 1
ATOM 688 N N . ALA A 1 86 ? -27.891 3.445 46.552 1.00 96.19 86 ALA A N 1
ATOM 689 C CA . ALA A 1 86 ? -26.588 3.979 46.158 1.00 96.19 86 ALA A CA 1
ATOM 690 C C . ALA A 1 86 ? -25.739 2.922 45.421 1.00 96.19 86 ALA A C 1
ATOM 692 O O . ALA A 1 86 ? -25.118 3.204 44.392 1.00 96.19 86 ALA A O 1
ATOM 693 N N . ALA A 1 87 ? -25.752 1.673 45.901 1.00 94.00 87 ALA A N 1
ATOM 694 C CA . ALA A 1 87 ? -25.090 0.567 45.214 1.00 94.00 87 ALA A CA 1
ATOM 695 C C . ALA A 1 87 ? -25.739 0.259 43.852 1.00 94.00 87 ALA A C 1
ATOM 697 O O . ALA A 1 87 ? -25.032 -0.030 42.884 1.00 94.00 87 ALA A O 1
ATOM 698 N N . PHE A 1 88 ? -27.065 0.337 43.747 1.00 94.69 88 PHE A N 1
ATOM 699 C CA . PHE A 1 88 ? -27.783 0.128 42.492 1.00 94.69 88 PHE A CA 1
ATOM 700 C C . PHE A 1 88 ? -27.494 1.236 41.469 1.00 94.69 88 PHE A C 1
ATOM 702 O O . PHE A 1 88 ? -27.142 0.919 40.331 1.00 94.69 88 PHE A O 1
ATOM 709 N N . ASP A 1 89 ? -27.496 2.503 41.877 1.00 95.75 89 ASP A N 1
ATOM 710 C CA . ASP A 1 89 ? -27.125 3.639 41.026 1.00 95.75 89 ASP A CA 1
ATOM 711 C C . ASP A 1 89 ? -25.698 3.491 40.485 1.00 95.75 89 ASP A C 1
ATOM 713 O O . ASP A 1 89 ? -25.451 3.683 39.291 1.00 95.75 89 ASP A O 1
ATOM 717 N N . SER A 1 90 ? -24.763 3.041 41.332 1.00 93.88 90 SER A N 1
ATOM 718 C CA . SER A 1 90 ? -23.387 2.758 40.909 1.00 93.88 90 SER A CA 1
ATOM 719 C C . SER A 1 90 ? -23.317 1.668 39.826 1.00 93.88 90 SER A C 1
ATOM 721 O O . SER A 1 90 ? -22.529 1.768 38.881 1.00 93.88 90 SER A O 1
ATOM 723 N N . SER A 1 91 ? -24.185 0.652 39.913 1.00 93.12 91 SER A N 1
ATOM 724 C CA . SER A 1 91 ? -24.259 -0.426 38.923 1.00 93.12 91 SER A CA 1
ATOM 725 C C . SER A 1 91 ? -24.847 0.049 37.592 1.00 93.12 91 SER A C 1
ATOM 727 O O . SER A 1 91 ? -24.319 -0.299 36.535 1.00 93.12 91 SER A O 1
ATOM 729 N N . ILE A 1 92 ? -25.859 0.924 37.623 1.00 93.12 92 ILE A N 1
ATOM 730 C CA . ILE A 1 92 ? -26.434 1.543 36.420 1.00 93.12 92 ILE A CA 1
ATOM 731 C C . ILE A 1 92 ? -25.390 2.418 35.725 1.00 93.12 92 ILE A C 1
ATOM 733 O O . ILE A 1 92 ? -25.198 2.300 34.512 1.00 93.12 92 ILE A O 1
ATOM 737 N N . ALA A 1 93 ? -24.681 3.258 36.483 1.00 94.69 93 ALA A N 1
ATOM 738 C CA . ALA A 1 93 ? -23.631 4.112 35.938 1.00 94.69 93 ALA A CA 1
ATOM 739 C C . ALA A 1 93 ? -22.544 3.275 35.244 1.00 94.69 93 ALA A C 1
ATOM 741 O O . ALA A 1 93 ? -22.161 3.564 34.109 1.00 94.69 93 ALA A O 1
ATOM 742 N N . ARG A 1 94 ? -22.101 2.177 35.871 1.00 91.88 94 ARG A N 1
ATOM 743 C CA . ARG A 1 94 ? -21.140 1.238 35.274 1.00 91.88 94 ARG A CA 1
ATOM 744 C C . ARG A 1 94 ? -21.638 0.657 33.949 1.00 91.88 94 ARG A C 1
ATOM 746 O O . ARG A 1 94 ? -20.878 0.652 32.981 1.00 91.88 94 ARG A O 1
ATOM 753 N N . ILE A 1 95 ? -22.890 0.201 33.885 1.00 90.44 95 ILE A N 1
ATOM 754 C CA . ILE A 1 95 ? -23.494 -0.342 32.655 1.00 90.44 95 ILE A CA 1
ATOM 755 C C . ILE A 1 95 ? -23.490 0.715 31.543 1.00 90.44 95 ILE A C 1
ATOM 757 O O . ILE A 1 95 ? -23.123 0.417 30.405 1.00 90.44 95 ILE A O 1
ATOM 761 N N . GLN A 1 96 ? -23.838 1.963 31.863 1.00 93.75 96 GLN A N 1
ATOM 762 C CA . GLN A 1 96 ? -23.814 3.070 30.902 1.00 93.75 96 GLN A CA 1
ATOM 763 C C . GLN A 1 96 ? -22.392 3.374 30.409 1.00 93.75 96 GLN A C 1
ATOM 765 O O . GLN A 1 96 ? -22.181 3.527 29.203 1.00 93.75 96 GLN A O 1
ATOM 770 N N . PHE A 1 97 ? -21.400 3.401 31.305 1.00 95.19 97 PHE A N 1
ATOM 771 C CA . PHE A 1 97 ? -19.997 3.585 30.924 1.00 95.19 97 PHE A CA 1
ATOM 772 C C . PHE A 1 97 ? -19.491 2.454 30.031 1.00 95.19 97 PHE A C 1
ATOM 774 O O . PHE A 1 97 ? -18.864 2.730 29.008 1.00 95.19 97 PHE A O 1
ATOM 781 N N . LEU A 1 98 ? -19.801 1.199 30.366 1.00 92.38 98 LEU A N 1
ATOM 782 C CA . LEU A 1 98 ? -19.443 0.041 29.546 1.00 92.38 98 LEU A CA 1
ATOM 783 C C . LEU A 1 98 ? -20.097 0.109 28.167 1.00 92.38 98 LEU A C 1
ATOM 785 O O . LEU A 1 98 ? -19.425 -0.133 27.167 1.00 92.38 98 LEU A O 1
ATOM 789 N N . ARG A 1 99 ? -21.377 0.494 28.088 1.00 92.38 99 ARG A N 1
ATOM 790 C CA . ARG A 1 99 ? -22.071 0.680 26.808 1.00 92.38 99 ARG A CA 1
ATOM 791 C C . ARG A 1 99 ? -21.362 1.718 25.941 1.00 92.38 99 ARG A C 1
ATOM 793 O O . ARG A 1 99 ? -21.010 1.414 24.805 1.00 92.38 99 ARG A O 1
ATOM 800 N N . ASN A 1 100 ? -21.104 2.901 26.495 1.00 97.44 100 ASN A N 1
ATOM 801 C CA . ASN A 1 100 ? -20.460 3.999 25.774 1.00 97.44 100 ASN A CA 1
ATOM 802 C C . ASN A 1 100 ? -19.008 3.659 25.391 1.00 97.44 100 ASN A C 1
ATOM 804 O O . ASN A 1 100 ? -18.535 4.047 24.326 1.00 97.44 100 ASN A O 1
ATOM 808 N N . SER A 1 101 ? -18.288 2.926 26.246 1.00 97.31 101 SER A N 1
ATOM 809 C CA . SER A 1 101 ? -16.936 2.442 25.952 1.00 97.31 101 SER A CA 1
ATOM 810 C C . SER A 1 101 ? -16.946 1.442 24.798 1.00 97.31 101 SER A C 1
ATOM 812 O O . SER A 1 101 ? -16.167 1.581 23.862 1.00 97.31 101 SER A O 1
ATOM 814 N N . ASN A 1 102 ? -17.861 0.472 24.829 1.00 96.00 102 ASN A N 1
ATOM 815 C CA . ASN A 1 102 ? -17.998 -0.530 23.775 1.00 96.00 102 ASN A CA 1
ATOM 816 C C . ASN A 1 102 ? -18.426 0.089 22.440 1.00 96.00 102 ASN A C 1
ATOM 818 O O . ASN A 1 102 ? -17.991 -0.369 21.388 1.00 96.00 102 ASN A O 1
ATOM 822 N N . GLU A 1 103 ? -19.269 1.121 22.463 1.00 97.25 103 GLU A N 1
ATOM 823 C CA . GLU A 1 103 ? -19.668 1.863 21.265 1.00 97.25 103 GLU A CA 1
ATOM 824 C C . GLU A 1 103 ? -18.466 2.552 20.608 1.00 97.25 103 GLU A C 1
ATOM 826 O O . GLU A 1 103 ? -18.192 2.308 19.433 1.00 97.25 103 GLU A O 1
ATOM 831 N N . ARG A 1 104 ? -17.668 3.292 21.388 1.00 97.88 104 ARG A N 1
ATOM 832 C CA . ARG A 1 104 ? -16.427 3.909 20.890 1.00 97.88 104 ARG A CA 1
ATOM 833 C C . ARG A 1 104 ? -15.426 2.879 20.379 1.00 97.88 104 ARG A C 1
ATOM 835 O O . ARG A 1 104 ? -14.764 3.115 19.374 1.00 97.88 104 ARG A O 1
ATOM 842 N N . GLU A 1 105 ? -15.308 1.737 21.049 1.00 98.12 105 GLU A N 1
ATOM 843 C CA . GLU A 1 105 ? -14.390 0.680 20.619 1.00 98.12 105 GLU A CA 1
ATOM 844 C C . GLU A 1 105 ? -14.838 0.054 19.288 1.00 98.12 105 GLU A C 1
ATOM 846 O O . GLU A 1 105 ? -14.027 -0.176 18.393 1.00 98.12 105 GLU A O 1
ATOM 851 N N . ARG A 1 106 ? -16.149 -0.132 19.088 1.00 97.81 106 ARG A N 1
ATOM 852 C CA . ARG A 1 106 ? -16.701 -0.569 17.794 1.00 97.81 106 ARG A CA 1
ATOM 853 C C . ARG A 1 106 ? -16.436 0.444 16.685 1.00 97.81 106 ARG A C 1
ATOM 855 O O . ARG A 1 106 ? -16.102 0.040 15.572 1.00 97.81 106 ARG A O 1
ATOM 862 N N . GLU A 1 107 ? -16.574 1.737 16.967 1.00 97.94 107 GLU A N 1
ATOM 863 C CA . GLU A 1 107 ? -16.237 2.798 16.012 1.00 97.94 107 GLU A CA 1
ATOM 864 C C . GLU A 1 107 ? -14.752 2.772 15.643 1.00 97.94 107 GLU A C 1
ATOM 866 O O . GLU A 1 107 ? -14.421 2.833 14.456 1.00 97.94 107 GLU A O 1
ATOM 871 N N . ARG A 1 108 ? -13.864 2.593 16.631 1.00 98.38 108 ARG A N 1
ATOM 872 C CA . ARG A 1 108 ? -12.422 2.416 16.401 1.00 98.38 108 ARG A CA 1
ATOM 873 C C . ARG A 1 108 ? -12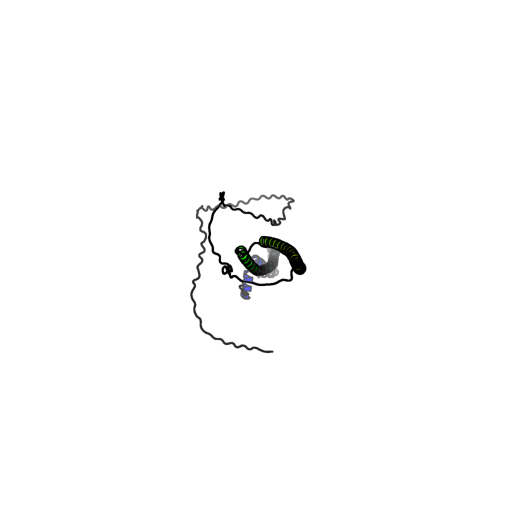.138 1.218 15.508 1.00 98.38 108 ARG A C 1
ATOM 875 O O . ARG A 1 108 ? -11.483 1.383 14.484 1.00 98.38 108 ARG A O 1
ATOM 882 N N . TYR A 1 109 ? -12.695 0.046 15.813 1.00 98.31 109 TYR A N 1
ATOM 883 C CA . TYR A 1 109 ? -12.515 -1.137 14.967 1.00 98.31 109 TYR A CA 1
ATOM 884 C C . TYR A 1 109 ? -13.078 -0.955 13.559 1.00 98.31 109 TYR A C 1
ATOM 886 O O . TYR A 1 109 ? -12.503 -1.466 12.598 1.00 98.31 109 TYR A O 1
ATOM 894 N N . LYS A 1 110 ? -14.181 -0.218 13.401 1.00 98.12 110 LYS A N 1
ATOM 895 C CA . LYS A 1 110 ? -14.727 0.110 12.080 1.00 98.12 110 LYS A CA 1
ATOM 896 C C . LYS A 1 110 ? -13.768 1.008 11.291 1.00 98.12 110 LYS A C 1
ATOM 898 O O . LYS A 1 110 ? -13.526 0.728 10.118 1.00 98.12 110 LYS A O 1
ATOM 903 N N . ALA A 1 111 ? -13.214 2.039 11.927 1.00 98.38 111 ALA A N 1
ATOM 904 C CA . ALA A 1 111 ? -12.228 2.926 11.315 1.00 98.38 111 ALA A CA 1
ATOM 905 C C . ALA A 1 111 ? -10.931 2.179 10.960 1.00 98.38 111 ALA A C 1
ATOM 907 O O . ALA A 1 111 ? -10.430 2.306 9.845 1.00 98.38 111 ALA A O 1
ATOM 908 N N . ASP A 1 112 ? -10.428 1.330 11.857 1.00 98.31 112 ASP A N 1
ATOM 909 C CA . ASP A 1 112 ? -9.237 0.518 11.604 1.00 98.31 112 ASP A CA 1
ATOM 910 C C . ASP A 1 112 ? -9.457 -0.511 10.498 1.00 98.31 112 ASP A C 1
ATOM 912 O O . ASP A 1 112 ? -8.599 -0.674 9.631 1.00 98.31 112 ASP A O 1
ATOM 916 N N . LYS A 1 113 ? -10.622 -1.167 10.466 1.00 98.31 113 LYS A N 1
ATOM 917 C CA . LYS A 1 113 ? -10.995 -2.056 9.361 1.00 98.31 113 LYS A CA 1
ATOM 918 C C . LYS A 1 113 ? -10.940 -1.311 8.029 1.00 98.31 113 LYS A C 1
ATOM 920 O O . LYS A 1 113 ? -10.388 -1.843 7.070 1.00 98.31 113 LYS A O 1
ATOM 925 N N . GLN A 1 114 ? -11.492 -0.100 7.973 1.00 98.44 114 GLN A N 1
ATOM 926 C CA . GLN A 1 114 ? -11.473 0.719 6.765 1.00 98.44 114 GLN A CA 1
ATOM 927 C C . GLN A 1 114 ? -10.036 1.065 6.348 1.00 98.44 114 GLN A C 1
ATOM 929 O O . GLN A 1 114 ? -9.655 0.800 5.212 1.00 98.44 114 GLN A O 1
ATOM 934 N N . ARG A 1 115 ? -9.207 1.528 7.290 1.00 98.62 115 ARG A N 1
ATOM 935 C CA . ARG A 1 115 ? -7.787 1.836 7.059 1.00 98.62 115 ARG A CA 1
ATOM 936 C C . ARG A 1 115 ? -7.000 0.636 6.524 1.00 98.62 115 ARG A C 1
ATOM 938 O O . ARG A 1 115 ? -6.182 0.783 5.617 1.00 98.62 115 ARG A O 1
ATOM 945 N N . ILE A 1 116 ? -7.236 -0.557 7.074 1.00 98.50 116 ILE A N 1
ATOM 946 C CA . ILE A 1 116 ? -6.589 -1.796 6.617 1.00 98.50 116 ILE A CA 1
ATOM 947 C C . ILE A 1 116 ? -7.027 -2.139 5.191 1.00 98.50 116 ILE A C 1
ATOM 949 O O . ILE A 1 116 ? -6.194 -2.541 4.380 1.00 98.50 116 ILE A O 1
ATOM 953 N N . LEU A 1 117 ? -8.314 -1.982 4.871 1.00 98.50 117 LEU A N 1
ATOM 954 C CA . LEU A 1 117 ? -8.828 -2.240 3.525 1.00 98.50 117 LEU A CA 1
ATOM 955 C C . LEU A 1 117 ? -8.257 -1.262 2.495 1.00 98.50 117 LEU A C 1
ATOM 957 O O . LEU A 1 117 ? -7.859 -1.705 1.420 1.00 98.50 117 LEU A O 1
ATOM 961 N N . GLU A 1 118 ? -8.168 0.022 2.839 1.00 98.56 118 GLU A N 1
ATOM 962 C CA . GLU A 1 118 ? -7.534 1.054 2.008 1.00 98.56 118 GLU A CA 1
ATOM 963 C C . GLU A 1 118 ? -6.058 0.731 1.774 1.00 98.56 118 GLU A C 1
ATOM 965 O O . GLU A 1 118 ? -5.636 0.591 0.632 1.00 98.56 118 GLU A O 1
ATOM 970 N N . THR A 1 119 ? -5.303 0.448 2.840 1.00 98.62 119 THR A N 1
ATOM 971 C CA . THR A 1 119 ? -3.880 0.079 2.727 1.00 98.62 119 THR A CA 1
ATOM 972 C C . THR A 1 119 ? -3.690 -1.174 1.865 1.00 98.62 119 THR A C 1
ATOM 974 O O . THR A 1 119 ? -2.775 -1.250 1.046 1.00 98.62 119 THR A O 1
ATOM 977 N N . ALA A 1 120 ? -4.553 -2.182 2.023 1.00 98.25 120 ALA A N 1
ATOM 978 C CA . ALA A 1 120 ? -4.496 -3.389 1.207 1.00 98.25 120 ALA A CA 1
ATOM 979 C C . ALA A 1 120 ? -4.792 -3.098 -0.270 1.00 98.25 120 ALA A C 1
ATOM 981 O O . ALA A 1 120 ? -4.207 -3.742 -1.142 1.00 98.25 120 ALA A O 1
ATOM 982 N N . GLN A 1 121 ? -5.692 -2.155 -0.554 1.00 98.56 121 GLN A N 1
ATOM 983 C CA . GLN A 1 121 ? -5.985 -1.729 -1.916 1.00 98.56 121 GLN A CA 1
ATOM 984 C C . GLN A 1 121 ? -4.812 -0.950 -2.521 1.00 98.56 121 GLN A C 1
ATOM 986 O O . GLN A 1 121 ? -4.357 -1.316 -3.603 1.00 98.56 121 GLN A O 1
ATOM 991 N N . ASP A 1 122 ? -4.236 -0.003 -1.783 1.00 98.62 122 ASP A N 1
ATOM 992 C CA . ASP A 1 122 ? -3.061 0.764 -2.211 1.00 98.62 122 ASP A CA 1
ATOM 993 C C . ASP A 1 122 ? -1.880 -0.151 -2.564 1.00 98.62 122 ASP A C 1
ATOM 995 O O . ASP A 1 122 ? -1.201 0.045 -3.573 1.00 98.62 122 ASP A O 1
ATOM 999 N N . VAL A 1 123 ? -1.651 -1.205 -1.771 1.00 98.75 123 VAL A N 1
ATOM 1000 C CA . VAL A 1 123 ? -0.604 -2.201 -2.053 1.00 98.75 123 VAL A CA 1
ATOM 1001 C C . VAL A 1 123 ? -0.885 -2.965 -3.351 1.00 98.75 123 VAL A C 1
ATOM 1003 O O . VAL A 1 123 ? 0.050 -3.227 -4.116 1.00 98.75 123 VAL A O 1
ATOM 1006 N N . ARG A 1 124 ? -2.146 -3.321 -3.638 1.00 98.62 124 ARG A N 1
ATOM 1007 C CA . ARG A 1 124 ? -2.509 -3.983 -4.907 1.00 98.62 124 ARG A CA 1
ATOM 1008 C C . ARG A 1 124 ? -2.264 -3.062 -6.093 1.00 98.62 124 ARG A C 1
ATOM 1010 O O . ARG A 1 124 ? -1.655 -3.500 -7.071 1.00 98.62 124 ARG A O 1
ATOM 1017 N N . ASP A 1 125 ? -2.685 -1.808 -5.982 1.00 98.56 125 ASP A N 1
ATOM 1018 C CA . ASP A 1 125 ? -2.563 -0.819 -7.050 1.00 98.56 125 ASP A CA 1
ATOM 1019 C C . ASP A 1 125 ? -1.090 -0.487 -7.318 1.00 98.56 125 ASP A C 1
ATOM 1021 O O . ASP A 1 125 ? -0.642 -0.503 -8.467 1.00 98.56 125 ASP A O 1
ATOM 1025 N N . ASN A 1 126 ? -0.289 -0.317 -6.262 1.00 98.69 126 ASN A N 1
ATOM 1026 C CA . ASN A 1 126 ? 1.158 -0.138 -6.375 1.00 98.69 126 ASN A CA 1
ATOM 1027 C C . ASN A 1 126 ? 1.833 -1.355 -7.029 1.00 98.69 126 ASN A C 1
ATOM 1029 O O . ASN A 1 126 ? 2.639 -1.209 -7.947 1.00 98.69 126 ASN A O 1
ATOM 1033 N N . THR A 1 127 ? 1.456 -2.570 -6.622 1.00 98.56 127 THR A N 1
ATOM 1034 C CA . THR A 1 127 ? 1.994 -3.800 -7.221 1.00 98.56 127 THR A CA 1
ATOM 1035 C C . THR A 1 127 ? 1.650 -3.897 -8.710 1.00 98.56 127 THR A C 1
ATOM 1037 O O . THR A 1 127 ? 2.486 -4.323 -9.510 1.00 98.56 127 THR A O 1
ATOM 1040 N N . ALA A 1 128 ? 0.440 -3.498 -9.112 1.00 98.56 128 ALA A N 1
ATOM 1041 C CA . ALA A 1 128 ? 0.044 -3.453 -10.517 1.00 98.56 128 ALA A CA 1
ATOM 1042 C C . ALA A 1 128 ? 0.885 -2.439 -11.312 1.00 98.56 128 ALA A C 1
ATOM 1044 O O . ALA A 1 128 ? 1.401 -2.778 -12.377 1.00 98.56 128 ALA A O 1
ATOM 1045 N N . GLN A 1 129 ? 1.108 -1.240 -10.766 1.00 98.56 129 GLN A N 1
ATOM 1046 C CA . GLN A 1 129 ? 1.974 -0.228 -11.382 1.00 98.56 129 GLN A CA 1
ATOM 1047 C C . GLN A 1 129 ? 3.421 -0.714 -11.532 1.00 98.56 129 GLN A C 1
ATOM 1049 O O . GLN A 1 129 ? 4.015 -0.565 -12.600 1.00 98.56 129 GLN A O 1
ATOM 1054 N N . LEU A 1 130 ? 3.981 -1.354 -10.501 1.00 98.69 130 LEU A N 1
ATOM 1055 C CA . LEU A 1 130 ? 5.336 -1.909 -10.552 1.00 98.69 130 LEU A CA 1
ATOM 1056 C C . LEU A 1 130 ? 5.481 -2.997 -11.623 1.00 98.69 130 LEU A C 1
ATOM 1058 O O . LEU A 1 130 ? 6.526 -3.082 -12.268 1.00 98.69 130 LEU A O 1
ATOM 1062 N N . ARG A 1 131 ? 4.443 -3.810 -11.859 1.00 98.56 131 ARG A N 1
ATOM 1063 C CA . ARG A 1 131 ? 4.448 -4.796 -12.954 1.00 98.56 131 ARG A CA 1
ATOM 1064 C C . ARG A 1 131 ? 4.515 -4.122 -14.324 1.00 98.56 131 ARG A C 1
ATOM 1066 O O . ARG A 1 131 ? 5.316 -4.551 -15.149 1.00 98.56 131 ARG A O 1
ATOM 1073 N N . ILE A 1 132 ? 3.753 -3.047 -14.533 1.00 98.56 132 ILE A N 1
ATOM 1074 C CA . ILE A 1 132 ? 3.785 -2.266 -15.780 1.00 98.56 132 ILE A CA 1
ATOM 1075 C C . ILE A 1 132 ? 5.184 -1.671 -16.000 1.00 98.56 132 ILE A C 1
ATOM 1077 O O . ILE A 1 132 ? 5.785 -1.875 -17.055 1.00 98.56 132 ILE A O 1
ATOM 1081 N N . GLN A 1 133 ? 5.753 -1.022 -14.980 1.00 98.50 133 GLN A N 1
ATOM 1082 C CA . GLN A 1 133 ? 7.104 -0.449 -15.057 1.00 98.50 133 GLN A CA 1
ATOM 1083 C C . GLN A 1 133 ? 8.168 -1.511 -15.359 1.00 98.50 133 GLN A C 1
ATOM 1085 O O . GLN A 1 133 ? 9.107 -1.276 -16.121 1.00 98.50 133 GLN A O 1
ATOM 1090 N N . LEU A 1 134 ? 8.024 -2.704 -14.780 1.00 98.62 134 LEU A N 1
ATOM 1091 C CA . LEU A 1 134 ? 8.926 -3.824 -15.023 1.00 98.62 134 LEU A CA 1
ATOM 1092 C C . LEU A 1 134 ? 8.843 -4.301 -16.481 1.00 98.62 134 LEU A C 1
ATOM 1094 O O . LEU A 1 134 ? 9.880 -4.570 -17.093 1.00 98.62 134 LEU A O 1
ATOM 1098 N N . GLU A 1 135 ? 7.647 -4.386 -17.060 1.00 98.56 135 GLU A N 1
ATOM 1099 C CA . GLU A 1 135 ? 7.473 -4.723 -18.478 1.00 98.56 135 GLU A CA 1
ATOM 1100 C C . GLU A 1 135 ? 8.100 -3.676 -19.407 1.00 98.56 135 GLU A C 1
ATOM 1102 O O . GLU A 1 135 ? 8.791 -4.032 -20.366 1.00 98.56 135 GLU A O 1
ATOM 1107 N N . GLU A 1 136 ? 7.925 -2.390 -19.114 1.00 98.44 136 GLU A N 1
ATOM 1108 C CA . GLU A 1 136 ? 8.548 -1.295 -19.869 1.00 98.44 136 GLU A CA 1
ATOM 1109 C C . GLU A 1 136 ? 10.081 -1.327 -19.776 1.00 98.44 136 GLU A C 1
ATOM 1111 O O . GLU A 1 136 ? 10.787 -1.196 -20.786 1.00 98.44 136 GLU A O 1
ATOM 1116 N N . ALA A 1 137 ? 10.614 -1.576 -18.579 1.00 98.50 137 ALA A N 1
ATOM 1117 C CA . ALA A 1 137 ? 12.047 -1.724 -18.362 1.00 98.50 137 ALA A CA 1
ATOM 1118 C C . ALA A 1 137 ? 12.617 -2.924 -19.134 1.00 98.50 137 ALA A C 1
ATOM 1120 O O . ALA A 1 137 ? 13.682 -2.813 -19.748 1.00 98.50 137 ALA A O 1
ATOM 1121 N N . LYS A 1 138 ? 11.894 -4.053 -19.175 1.00 98.44 138 LYS A N 1
ATOM 1122 C CA . LYS A 1 138 ? 12.272 -5.225 -19.982 1.00 98.44 138 LYS A CA 1
ATOM 1123 C C . LYS A 1 138 ? 12.294 -4.911 -21.476 1.00 98.44 138 LYS A C 1
ATOM 1125 O O . LYS A 1 138 ? 13.285 -5.226 -22.131 1.00 98.44 138 LYS A O 1
ATOM 1130 N N . LYS A 1 139 ? 11.274 -4.226 -22.003 1.00 98.44 139 LYS A N 1
ATOM 1131 C CA . LYS A 1 139 ? 11.248 -3.784 -23.412 1.00 98.44 139 LYS A CA 1
ATOM 1132 C C . LYS A 1 139 ? 12.452 -2.896 -23.740 1.00 98.44 139 LYS A C 1
ATOM 1134 O O . LYS A 1 139 ? 13.102 -3.079 -24.768 1.00 98.44 139 LYS A O 1
ATOM 1139 N N . THR A 1 140 ? 12.795 -1.974 -22.843 1.00 98.31 140 THR A N 1
ATOM 1140 C CA . THR A 1 140 ? 13.966 -1.096 -23.003 1.00 98.31 140 THR A CA 1
ATOM 1141 C C . THR A 1 140 ? 15.277 -1.889 -22.971 1.00 98.31 140 THR A C 1
ATOM 1143 O O . THR A 1 140 ? 16.177 -1.637 -23.773 1.00 98.31 140 THR A O 1
ATOM 1146 N N . LEU A 1 141 ? 15.394 -2.879 -22.081 1.00 98.31 141 LEU A N 1
ATOM 1147 C CA . LEU A 1 141 ? 16.552 -3.772 -22.018 1.00 98.31 141 LEU A CA 1
ATOM 1148 C C . LEU A 1 141 ? 16.717 -4.567 -23.322 1.00 98.31 141 LEU A C 1
ATOM 1150 O O . LEU A 1 141 ? 17.829 -4.679 -23.832 1.00 98.31 141 LEU A O 1
ATOM 1154 N N . GLU A 1 142 ? 15.630 -5.101 -23.875 1.00 98.38 142 GLU A N 1
ATOM 1155 C CA . GLU A 1 142 ? 15.654 -5.822 -25.153 1.00 98.38 142 GLU A CA 1
ATOM 1156 C C . GLU A 1 142 ? 16.101 -4.928 -26.312 1.00 98.38 142 GLU A C 1
ATOM 1158 O O . GLU A 1 142 ? 16.883 -5.361 -27.156 1.00 98.38 142 GLU A O 1
ATOM 1163 N N . GLN A 1 143 ? 15.657 -3.669 -26.345 1.00 98.25 143 GLN A N 1
ATOM 1164 C CA . GLN A 1 143 ? 16.137 -2.696 -27.329 1.00 98.25 143 GLN A CA 1
ATOM 1165 C C . GLN A 1 143 ? 17.639 -2.437 -27.184 1.00 98.25 143 GLN A C 1
ATOM 1167 O O . GLN A 1 143 ? 18.354 -2.445 -28.184 1.00 98.25 143 GLN A O 1
ATOM 1172 N N . ARG A 1 144 ? 18.137 -2.270 -25.951 1.00 98.06 144 ARG A N 1
ATOM 1173 C CA . ARG A 1 144 ? 19.575 -2.088 -25.697 1.00 98.06 144 ARG A CA 1
ATOM 1174 C C . ARG A 1 144 ? 20.390 -3.289 -26.157 1.00 98.06 144 ARG A C 1
ATOM 1176 O O . ARG A 1 144 ? 21.357 -3.094 -26.877 1.00 98.06 144 ARG A O 1
ATOM 1183 N N . LYS A 1 145 ? 19.932 -4.513 -25.880 1.00 98.44 145 LYS A N 1
ATOM 1184 C CA . LYS A 1 145 ? 20.579 -5.733 -26.391 1.00 98.44 145 LYS A CA 1
ATOM 1185 C C . LYS A 1 145 ? 20.673 -5.742 -27.917 1.00 98.44 145 LYS A C 1
ATOM 1187 O O . LYS A 1 145 ? 21.721 -6.074 -28.453 1.00 98.44 145 LYS A O 1
ATOM 1192 N N . LYS A 1 146 ? 19.616 -5.324 -28.625 1.00 98.06 146 LYS A N 1
ATOM 1193 C CA . LYS A 1 146 ? 19.650 -5.200 -30.095 1.00 98.06 146 LYS A CA 1
ATOM 1194 C C . LYS A 1 146 ? 20.674 -4.161 -30.561 1.00 98.06 146 LYS A C 1
ATOM 1196 O O . LYS A 1 146 ? 21.352 -4.389 -31.560 1.00 98.06 146 LYS A O 1
ATOM 1201 N N . PHE A 1 147 ? 20.795 -3.031 -29.863 1.00 98.19 147 PHE A N 1
ATOM 1202 C CA . PHE A 1 147 ? 21.830 -2.038 -30.167 1.00 98.19 147 PHE A CA 1
ATOM 1203 C C . PHE A 1 147 ? 23.233 -2.572 -29.896 1.00 98.19 147 PHE A C 1
ATOM 1205 O O . PHE A 1 147 ? 24.116 -2.370 -30.728 1.00 98.19 147 PHE A O 1
ATOM 1212 N N . ASP A 1 148 ? 23.427 -3.299 -28.800 1.00 98.00 148 ASP A N 1
ATOM 1213 C CA . ASP A 1 148 ? 24.703 -3.930 -28.473 1.00 98.00 148 ASP A CA 1
ATOM 1214 C C . ASP A 1 148 ? 25.077 -4.967 -29.544 1.00 98.00 148 ASP A C 1
ATOM 1216 O O . ASP A 1 148 ? 26.182 -4.931 -30.072 1.00 98.00 148 ASP A O 1
ATOM 1220 N N . GLU A 1 149 ? 24.137 -5.811 -29.984 1.00 97.38 149 GLU A N 1
ATOM 1221 C CA . GLU A 1 149 ? 24.354 -6.763 -31.084 1.00 97.38 149 GLU A CA 1
ATOM 1222 C C . GLU A 1 149 ? 24.756 -6.081 -32.401 1.00 97.38 149 GLU A C 1
ATOM 1224 O O . GLU A 1 149 ? 25.618 -6.579 -33.129 1.00 97.38 149 GLU A O 1
ATOM 1229 N N . LEU A 1 150 ? 24.117 -4.961 -32.750 1.00 96.50 150 LEU A N 1
ATOM 1230 C CA . LEU A 1 150 ? 24.483 -4.183 -33.937 1.00 96.50 150 LEU A CA 1
ATOM 1231 C C . LEU A 1 150 ? 25.870 -3.561 -33.787 1.00 96.50 150 LEU A C 1
ATOM 1233 O O . LEU A 1 150 ? 26.653 -3.562 -34.735 1.00 96.50 150 LEU A O 1
ATOM 1237 N N . THR A 1 151 ? 26.176 -3.067 -32.594 1.00 96.00 151 THR A N 1
ATOM 1238 C CA . THR A 1 151 ? 27.465 -2.461 -32.265 1.00 96.00 151 THR A CA 1
ATOM 1239 C C . THR A 1 151 ? 28.582 -3.494 -32.367 1.00 96.00 151 THR A C 1
ATOM 1241 O O . THR A 1 151 ? 29.564 -3.260 -33.068 1.00 96.00 151 THR A O 1
ATOM 1244 N N . GLU A 1 152 ? 28.394 -4.682 -31.795 1.00 95.12 152 GLU A N 1
ATOM 1245 C CA . GLU A 1 152 ? 29.315 -5.812 -31.932 1.00 95.12 152 GLU A CA 1
ATOM 1246 C C . GLU A 1 152 ? 29.508 -6.209 -33.400 1.00 95.12 152 GLU A C 1
ATOM 1248 O O . GLU A 1 152 ? 30.636 -6.377 -33.851 1.00 95.12 152 GLU A O 1
ATOM 1253 N N . LYS A 1 153 ? 28.441 -6.277 -34.209 1.00 94.81 153 LYS A N 1
ATOM 1254 C CA . LYS A 1 153 ? 28.572 -6.548 -35.657 1.00 94.81 153 LYS A CA 1
ATOM 1255 C C . LYS A 1 153 ? 29.420 -5.497 -36.377 1.00 94.81 153 LYS A C 1
ATOM 1257 O O . LYS A 1 153 ? 30.177 -5.853 -37.280 1.00 94.81 153 LYS A O 1
ATOM 1262 N N . ILE A 1 154 ? 29.295 -4.226 -35.996 1.00 93.62 154 ILE A N 1
ATOM 1263 C CA . ILE A 1 154 ? 30.091 -3.132 -36.564 1.00 93.62 154 ILE A CA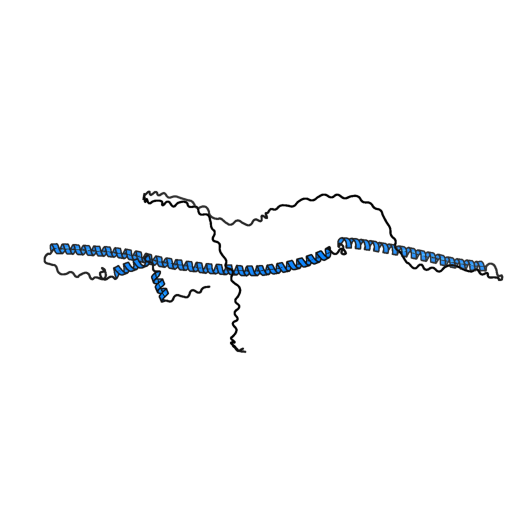 1
ATOM 1264 C C . ILE A 1 154 ? 31.557 -3.263 -36.132 1.00 93.62 154 ILE A C 1
ATOM 1266 O O . ILE A 1 154 ? 32.434 -3.217 -36.991 1.00 93.62 154 ILE A O 1
ATOM 1270 N N . TYR A 1 155 ? 31.828 -3.486 -34.843 1.00 89.31 155 TYR A N 1
ATOM 1271 C CA . TYR A 1 155 ? 33.195 -3.606 -34.323 1.00 89.31 155 TYR A CA 1
ATOM 1272 C C . TYR A 1 155 ? 33.915 -4.884 -34.776 1.00 89.31 155 TYR A C 1
ATOM 1274 O O . TYR A 1 155 ? 35.121 -4.856 -35.019 1.00 89.31 155 TYR A O 1
ATOM 1282 N N . MET A 1 156 ? 33.201 -6.002 -34.927 1.00 90.88 156 MET A N 1
ATOM 1283 C CA . MET A 1 156 ? 33.784 -7.280 -35.358 1.00 90.88 156 MET A CA 1
ATOM 1284 C C . MET A 1 156 ? 34.068 -7.329 -36.862 1.00 90.88 156 MET A C 1
ATOM 1286 O O . MET A 1 156 ? 34.876 -8.146 -37.321 1.00 90.88 156 MET A O 1
ATOM 1290 N N . ASN A 1 157 ? 33.431 -6.464 -37.655 1.00 91.44 157 ASN A N 1
ATOM 1291 C CA . ASN A 1 157 ? 33.681 -6.395 -39.084 1.00 91.44 157 ASN A CA 1
ATOM 1292 C C . ASN A 1 157 ? 35.005 -5.671 -39.367 1.00 91.44 157 ASN A C 1
ATOM 1294 O O . ASN A 1 157 ? 35.055 -4.456 -39.517 1.00 91.44 157 ASN A O 1
ATOM 1298 N N . LYS A 1 158 ? 36.076 -6.453 -39.535 1.00 85.44 158 LYS A N 1
ATOM 1299 C CA . LYS A 1 158 ? 37.424 -5.962 -39.873 1.00 85.44 158 LYS A CA 1
ATOM 1300 C C . LYS A 1 158 ? 37.513 -5.183 -41.196 1.00 85.44 158 LYS A C 1
ATOM 1302 O O . LYS A 1 158 ? 38.533 -4.546 -41.438 1.00 85.44 158 LYS A O 1
ATOM 1307 N N . MET A 1 159 ? 36.492 -5.250 -42.058 1.00 85.19 159 MET A N 1
ATOM 1308 C CA . MET A 1 159 ? 36.430 -4.466 -43.299 1.00 85.19 159 MET A CA 1
ATOM 1309 C C . MET A 1 159 ? 35.912 -3.043 -43.060 1.00 85.19 159 MET A C 1
ATOM 1311 O O . MET A 1 159 ? 36.154 -2.160 -43.883 1.00 85.19 159 MET A O 1
ATOM 1315 N N . LEU A 1 160 ? 35.205 -2.806 -41.951 1.00 87.44 160 LEU A N 1
ATOM 1316 C CA . LEU A 1 160 ? 34.766 -1.473 -41.558 1.00 87.44 160 LEU A CA 1
ATOM 1317 C C . LEU A 1 160 ? 35.911 -0.775 -40.825 1.00 87.44 160 LEU A C 1
ATOM 1319 O O . LEU A 1 160 ? 36.313 -1.170 -39.734 1.00 87.44 160 LEU A O 1
ATOM 1323 N N . ARG A 1 161 ? 36.449 0.276 -41.444 1.00 87.56 161 ARG A N 1
ATOM 1324 C CA . ARG A 1 161 ? 37.433 1.157 -40.803 1.00 87.56 161 ARG A CA 1
ATOM 1325 C C . ARG A 1 161 ? 36.731 2.205 -39.928 1.00 87.56 161 ARG A C 1
ATOM 1327 O O . ARG A 1 161 ? 35.597 2.565 -40.258 1.00 87.56 161 ARG A O 1
ATOM 1334 N N . PRO A 1 162 ? 37.364 2.714 -38.857 1.00 93.06 162 PRO A N 1
ATOM 1335 C CA . PRO A 1 162 ? 36.848 3.855 -38.101 1.00 93.06 162 PRO A CA 1
ATOM 1336 C C . PRO A 1 162 ? 36.518 5.038 -39.020 1.00 93.06 162 PRO A C 1
ATOM 1338 O O . PRO A 1 162 ? 37.184 5.235 -40.035 1.00 93.06 162 PRO A O 1
ATOM 1341 N N . ARG A 1 163 ? 35.488 5.826 -38.682 1.00 92.75 163 ARG A N 1
ATOM 1342 C CA . ARG A 1 163 ? 35.054 6.951 -39.533 1.00 92.75 163 ARG A CA 1
ATOM 1343 C C . ARG A 1 163 ? 36.151 8.001 -39.710 1.00 92.75 163 ARG A C 1
ATOM 1345 O O . ARG A 1 163 ? 36.377 8.430 -40.831 1.00 92.75 163 ARG A O 1
ATOM 1352 N N . GLU A 1 164 ? 36.876 8.317 -38.642 1.00 94.44 164 GLU A N 1
ATOM 1353 C CA . GLU A 1 164 ? 37.989 9.277 -38.660 1.00 94.44 164 GLU A CA 1
ATOM 1354 C C . GLU A 1 164 ? 39.081 8.872 -39.670 1.00 94.44 164 GLU A C 1
ATOM 1356 O O . GLU A 1 164 ? 39.536 9.690 -40.467 1.00 94.44 164 GLU A O 1
ATOM 1361 N N . ASP A 1 165 ? 39.434 7.582 -39.725 1.00 92.44 165 ASP A N 1
ATOM 1362 C CA . ASP A 1 165 ? 40.418 7.063 -40.684 1.00 92.44 165 ASP A CA 1
ATOM 1363 C C . ASP A 1 165 ? 39.907 7.110 -42.131 1.00 92.44 165 ASP A C 1
ATOM 1365 O O . ASP A 1 165 ? 40.684 7.326 -43.066 1.00 92.44 165 ASP A O 1
ATOM 1369 N N . GLN A 1 166 ? 38.608 6.861 -42.336 1.00 92.44 166 GLN A N 1
ATOM 1370 C CA . GLN A 1 166 ? 37.987 6.951 -43.659 1.00 92.44 166 GLN A CA 1
ATOM 1371 C C . GLN A 1 166 ? 37.978 8.399 -44.156 1.00 92.44 166 GLN A C 1
ATOM 1373 O O . GLN A 1 166 ? 38.328 8.639 -45.308 1.00 92.44 166 GLN A O 1
ATOM 1378 N N . GLU A 1 167 ? 37.642 9.355 -43.289 1.00 96.00 167 GLU A N 1
ATOM 1379 C CA . GLU A 1 167 ? 37.650 10.787 -43.602 1.00 96.00 167 GLU A CA 1
ATOM 1380 C C . GLU A 1 167 ? 39.056 11.278 -43.964 1.00 96.00 167 GLU A C 1
ATOM 1382 O O . GLU A 1 167 ? 39.222 11.933 -44.991 1.00 96.00 167 GLU A O 1
ATOM 1387 N N . ALA A 1 168 ? 40.085 10.888 -43.205 1.00 96.00 168 ALA A N 1
ATOM 1388 C CA . ALA A 1 168 ? 41.470 11.241 -43.520 1.00 96.00 168 ALA A CA 1
ATOM 1389 C C . ALA A 1 168 ? 41.933 10.672 -44.878 1.00 96.00 168 ALA A C 1
ATOM 1391 O O . ALA A 1 168 ? 42.646 11.335 -45.631 1.00 96.00 168 ALA A O 1
ATOM 1392 N N . GLN A 1 169 ? 41.518 9.447 -45.221 1.00 94.31 169 GLN A N 1
ATOM 1393 C CA . GLN A 1 169 ? 41.835 8.850 -46.524 1.00 94.31 169 GLN A CA 1
ATOM 1394 C C . GLN A 1 169 ? 41.085 9.513 -47.676 1.00 94.31 169 GLN A C 1
ATOM 1396 O O . GLN A 1 169 ? 41.665 9.665 -48.749 1.00 94.31 169 GLN A O 1
ATOM 1401 N N . LEU A 1 170 ? 39.825 9.901 -47.464 1.00 96.12 170 LEU A N 1
ATOM 1402 C CA . LEU A 1 170 ? 39.052 10.652 -48.451 1.00 96.12 170 LEU A CA 1
ATOM 1403 C C . LEU A 1 170 ? 39.679 12.022 -48.701 1.00 96.12 170 LEU A C 1
ATOM 1405 O O . LEU A 1 170 ? 39.908 12.360 -49.856 1.00 96.12 170 LEU A O 1
ATOM 1409 N N . GLN A 1 171 ? 40.053 12.752 -47.647 1.00 97.31 171 GLN A N 1
ATOM 1410 C CA . GLN A 1 171 ? 40.748 14.038 -47.774 1.00 97.31 171 GLN A CA 1
ATOM 1411 C C . GLN A 1 171 ? 42.053 13.901 -48.560 1.00 97.31 171 GLN A C 1
ATOM 1413 O O . GLN A 1 171 ? 42.289 14.654 -49.499 1.00 97.31 171 GLN A O 1
ATOM 1418 N N . LYS A 1 172 ? 42.867 12.891 -48.237 1.00 97.56 172 LYS A N 1
ATOM 1419 C CA . LYS A 1 172 ? 44.096 12.623 -48.985 1.00 97.56 172 LYS A CA 1
ATOM 1420 C C . LYS A 1 172 ? 43.817 12.313 -50.461 1.00 97.56 172 LYS A C 1
ATOM 1422 O O . LYS A 1 172 ? 44.491 12.840 -51.336 1.00 97.56 172 LYS A O 1
ATOM 1427 N N . LEU A 1 173 ? 42.825 11.471 -50.748 1.00 97.31 173 LEU A N 1
ATOM 1428 C CA . LEU A 1 173 ? 42.470 11.127 -52.125 1.00 97.31 173 LEU A CA 1
ATOM 1429 C C . LEU A 1 173 ? 41.956 12.349 -52.900 1.00 97.31 173 LEU A C 1
ATOM 1431 O O . LEU A 1 173 ? 42.272 12.506 -54.074 1.00 97.31 173 LEU A O 1
ATOM 1435 N N . GLU A 1 174 ? 41.190 13.225 -52.251 1.00 97.44 174 GLU A N 1
ATOM 1436 C CA . GLU A 1 174 ? 40.740 14.494 -52.829 1.00 97.44 174 GLU A CA 1
ATOM 1437 C C . GLU A 1 174 ? 41.916 15.431 -53.141 1.00 97.44 174 GLU A C 1
ATOM 1439 O O . GLU A 1 174 ? 41.920 16.083 -54.188 1.00 97.44 174 GLU A O 1
ATOM 1444 N N . GLU A 1 175 ? 42.923 15.492 -52.268 1.00 97.31 175 GLU A N 1
ATOM 1445 C CA . GLU A 1 175 ? 44.160 16.245 -52.503 1.00 97.31 175 GLU A CA 1
ATOM 1446 C C . GLU A 1 175 ? 44.943 15.688 -53.699 1.00 97.31 175 GLU A C 1
ATOM 1448 O O . GLU A 1 175 ? 45.295 16.463 -54.596 1.00 97.31 175 GLU A O 1
ATOM 1453 N N . ASP A 1 176 ? 45.126 14.365 -53.753 1.00 97.00 176 ASP A N 1
ATOM 1454 C CA . ASP A 1 176 ? 45.811 13.661 -54.843 1.00 97.00 176 ASP A CA 1
ATOM 1455 C C . ASP A 1 176 ? 45.068 13.863 -56.182 1.00 97.00 176 ASP A C 1
ATOM 1457 O O . ASP A 1 176 ? 45.678 14.177 -57.206 1.00 97.00 176 ASP A O 1
ATOM 1461 N N . CYS A 1 177 ? 43.732 13.757 -56.194 1.00 96.44 177 CYS A N 1
ATOM 1462 C CA . CYS A 1 177 ? 42.914 14.042 -57.379 1.00 96.44 177 CYS A CA 1
ATOM 1463 C C . CYS A 1 177 ? 43.072 15.494 -57.837 1.00 96.44 177 CYS A C 1
ATOM 1465 O O . CYS A 1 177 ? 43.267 15.749 -59.026 1.00 96.44 177 CYS A O 1
ATOM 1467 N N . ARG A 1 178 ? 43.044 16.450 -56.902 1.00 97.75 178 ARG A N 1
ATOM 1468 C CA . ARG A 1 178 ? 43.230 17.872 -57.218 1.00 97.75 178 ARG A CA 1
ATOM 1469 C C . ARG A 1 178 ? 44.630 18.149 -57.773 1.00 97.75 178 ARG A C 1
ATOM 1471 O O . ARG A 1 178 ? 44.800 19.080 -58.561 1.00 97.75 178 ARG A O 1
ATOM 1478 N N . GLU A 1 179 ? 45.644 17.413 -57.332 1.00 97.12 179 GLU A N 1
ATOM 1479 C CA . GLU A 1 179 ? 47.001 17.508 -57.871 1.00 97.12 179 GLU A CA 1
ATOM 1480 C C . GLU A 1 179 ? 47.095 16.925 -59.282 1.00 97.12 179 GLU A C 1
ATOM 1482 O O . GLU A 1 179 ? 47.550 17.627 -60.184 1.00 97.12 179 GLU A O 1
ATOM 1487 N N . LEU A 1 180 ? 46.554 15.728 -59.514 1.00 97.00 180 LEU A N 1
ATOM 1488 C CA . LEU A 1 180 ? 46.500 15.117 -60.846 1.00 97.00 180 LEU A CA 1
ATOM 1489 C C . LEU A 1 180 ? 45.722 15.966 -61.857 1.00 97.00 180 LEU A C 1
ATOM 1491 O O . LEU A 1 180 ? 46.104 16.041 -63.023 1.00 97.00 180 LEU A O 1
ATOM 1495 N N . GLU A 1 181 ? 44.652 16.638 -61.434 1.00 96.75 181 GLU A N 1
ATOM 1496 C CA . GLU A 1 181 ? 43.933 17.591 -62.282 1.00 96.75 181 GLU A CA 1
ATOM 1497 C C . GLU A 1 181 ? 44.817 18.788 -62.662 1.00 96.75 181 GLU A C 1
ATOM 1499 O O . GLU A 1 181 ? 44.854 19.177 -63.831 1.00 96.75 181 GLU A O 1
ATOM 1504 N N . ARG A 1 182 ? 45.584 19.342 -61.711 1.00 96.94 182 ARG A N 1
ATOM 1505 C CA . ARG A 1 182 ? 46.551 20.423 -61.979 1.00 96.94 182 ARG A CA 1
ATOM 1506 C C . ARG A 1 182 ? 47.656 19.973 -62.933 1.00 96.94 182 ARG A C 1
ATOM 1508 O O . ARG A 1 182 ? 47.977 20.699 -63.873 1.00 96.94 182 ARG A O 1
ATOM 1515 N N . GLU A 1 183 ? 48.204 18.780 -62.726 1.00 96.38 183 GLU A N 1
ATOM 1516 C CA . GLU A 1 183 ? 49.203 18.193 -63.620 1.00 96.38 183 GLU A CA 1
ATOM 1517 C C . GLU A 1 183 ? 48.622 17.912 -65.009 1.00 96.38 183 GLU A C 1
ATOM 1519 O O . GLU A 1 183 ? 49.240 18.221 -66.022 1.00 96.38 183 GLU A O 1
ATOM 1524 N N . SER A 1 184 ? 47.401 17.385 -65.102 1.00 94.56 184 SER A N 1
ATOM 1525 C CA . SER A 1 184 ? 46.744 17.158 -66.391 1.00 94.56 184 SER A CA 1
ATOM 1526 C C . SER A 1 184 ? 46.519 18.463 -67.155 1.00 94.56 184 SER A C 1
ATOM 1528 O O . SER A 1 184 ? 46.610 18.466 -68.386 1.00 94.56 184 SER A O 1
ATOM 1530 N N . LEU A 1 185 ? 46.209 19.560 -66.460 1.00 95.94 185 LEU A N 1
ATOM 1531 C CA . LEU A 1 185 ? 46.083 20.879 -67.078 1.00 95.94 185 LEU A CA 1
ATOM 1532 C C . LEU A 1 185 ? 47.434 21.369 -67.610 1.00 95.94 185 LEU A C 1
ATOM 1534 O O . LEU A 1 185 ? 47.496 21.786 -68.767 1.00 95.94 185 LEU A O 1
ATOM 1538 N N . SER A 1 186 ? 48.515 21.235 -66.836 1.00 95.38 186 SER A N 1
ATOM 1539 C CA . SER A 1 186 ? 49.858 21.637 -67.278 1.00 95.38 186 SER A CA 1
ATOM 1540 C C . SER A 1 186 ? 50.384 20.763 -68.429 1.00 95.38 186 SER A C 1
ATOM 1542 O O . SER A 1 186 ? 50.949 21.274 -69.401 1.00 95.38 186 SER A O 1
ATOM 1544 N N . TYR A 1 187 ? 50.121 19.452 -68.417 1.00 95.31 187 TYR A N 1
ATOM 1545 C CA . TYR A 1 187 ? 50.377 18.582 -69.571 1.00 95.31 187 TYR A CA 1
ATOM 1546 C C . TYR A 1 187 ? 49.532 18.983 -70.784 1.00 95.31 187 TYR A C 1
ATOM 1548 O O . TYR A 1 187 ? 50.010 18.950 -71.919 1.00 95.31 187 TYR A O 1
ATOM 1556 N N . GLY A 1 188 ? 48.288 19.408 -70.563 1.00 95.31 188 GLY A N 1
ATOM 1557 C CA . GLY A 1 188 ? 47.431 19.958 -71.607 1.00 95.31 188 GLY A CA 1
ATOM 1558 C C . GLY A 1 188 ? 48.015 21.220 -72.248 1.00 95.31 188 GLY A C 1
ATOM 1559 O O . GLY A 1 188 ? 47.965 21.357 -73.472 1.00 95.31 188 GLY A O 1
ATOM 1560 N N . GLU A 1 189 ? 48.586 22.122 -71.451 1.00 95.06 189 GLU A N 1
ATOM 1561 C CA . GLU A 1 189 ? 49.267 23.336 -71.922 1.00 95.06 189 GLU A CA 1
ATOM 1562 C C . GLU A 1 189 ? 50.532 23.000 -72.718 1.00 95.06 189 GLU A C 1
ATOM 1564 O O . GLU A 1 189 ? 50.635 23.375 -73.887 1.00 95.06 189 GLU A O 1
ATOM 1569 N N . THR A 1 190 ? 51.436 22.196 -72.155 1.00 94.75 190 THR A N 1
ATOM 1570 C CA . THR A 1 190 ? 52.676 21.788 -72.846 1.00 94.75 190 THR A CA 1
ATOM 1571 C C . THR A 1 190 ? 52.398 21.018 -74.141 1.00 94.75 190 THR A C 1
ATOM 1573 O O . THR A 1 190 ? 53.112 21.165 -75.137 1.00 94.75 190 THR A O 1
ATOM 1576 N N . TRP A 1 191 ? 51.327 20.221 -74.184 1.00 95.62 191 TRP A N 1
ATOM 1577 C CA . TRP A 1 191 ? 50.902 19.538 -75.402 1.00 95.62 191 TRP A CA 1
ATOM 1578 C C . TRP A 1 191 ? 50.379 20.504 -76.473 1.00 95.62 191 TRP A C 1
ATOM 1580 O O . TRP A 1 191 ? 50.667 20.313 -77.660 1.00 95.62 191 TRP A O 1
ATOM 1590 N N . LYS A 1 192 ? 49.631 21.547 -76.081 1.00 95.06 192 LYS A N 1
ATOM 1591 C CA . LYS A 1 192 ? 49.190 22.610 -77.001 1.00 95.06 192 LYS A CA 1
ATOM 1592 C C . LYS A 1 192 ? 50.390 23.356 -77.577 1.00 95.06 192 LYS A C 1
ATOM 1594 O O . LYS A 1 192 ? 50.492 23.443 -78.799 1.00 95.06 192 LYS A O 1
ATOM 1599 N N . GLU A 1 193 ? 51.329 23.781 -76.735 1.00 94.56 193 GLU A N 1
ATOM 1600 C CA . GLU A 1 193 ? 52.562 24.449 -77.171 1.00 94.56 193 GLU A CA 1
ATOM 1601 C C . GLU A 1 193 ? 53.367 23.577 -78.140 1.00 94.56 193 GLU A C 1
ATOM 1603 O O . GLU A 1 193 ? 53.795 24.040 -79.197 1.00 94.56 193 GLU A O 1
ATOM 1608 N N . ARG A 1 194 ? 53.527 22.281 -77.845 1.00 94.31 194 ARG A N 1
ATOM 1609 C CA . ARG A 1 194 ? 54.238 21.354 -78.737 1.00 94.31 194 ARG A CA 1
ATOM 1610 C C . ARG A 1 194 ? 53.525 21.167 -80.073 1.00 94.31 194 ARG A C 1
ATOM 1612 O O . ARG A 1 194 ? 54.180 21.051 -81.109 1.00 94.31 194 ARG A O 1
ATOM 1619 N N . ARG A 1 195 ? 52.191 21.128 -80.070 1.00 94.81 195 ARG A N 1
ATOM 1620 C CA . ARG A 1 195 ? 51.392 21.064 -81.300 1.00 94.81 195 ARG A CA 1
ATOM 1621 C C . ARG A 1 195 ? 51.563 22.336 -82.132 1.00 94.81 195 ARG A C 1
ATOM 1623 O O . ARG A 1 195 ? 51.700 22.224 -83.346 1.00 94.81 195 ARG A O 1
ATOM 1630 N N . GLU A 1 196 ? 51.611 23.506 -81.500 1.00 94.00 196 GLU A N 1
ATOM 1631 C CA . GLU A 1 196 ? 51.911 24.775 -82.174 1.00 94.00 196 GLU A CA 1
ATOM 1632 C C . GLU A 1 196 ? 53.335 24.798 -82.738 1.00 94.00 196 GLU A C 1
ATOM 1634 O O . GLU A 1 196 ? 53.521 25.153 -83.900 1.00 94.00 196 GLU A O 1
ATOM 1639 N N . GLN A 1 197 ? 54.334 24.359 -81.966 1.00 93.50 197 GLN A N 1
ATOM 1640 C CA . GLN A 1 197 ? 55.720 24.228 -82.433 1.00 93.50 197 GLN A CA 1
ATOM 1641 C C . GLN A 1 197 ? 55.820 23.295 -83.644 1.00 93.50 197 GLN A C 1
ATOM 1643 O O . GLN A 1 197 ? 56.446 23.642 -84.643 1.00 93.50 197 GLN A O 1
ATOM 1648 N N . PHE A 1 198 ? 55.174 22.127 -83.590 1.00 93.25 198 PHE A N 1
ATOM 1649 C CA . PHE A 1 198 ? 55.132 21.206 -84.724 1.00 93.25 198 PHE A CA 1
ATOM 1650 C C . PHE A 1 198 ? 54.410 21.824 -85.928 1.00 93.25 198 PHE A C 1
ATOM 1652 O O . PHE A 1 198 ? 54.867 21.660 -87.055 1.00 93.25 198 PHE A O 1
ATOM 1659 N N . GLY A 1 199 ? 53.331 22.579 -85.696 1.00 93.25 199 GLY A N 1
ATOM 1660 C CA . GLY A 1 199 ? 52.647 23.364 -86.725 1.00 93.25 199 GLY A CA 1
ATOM 1661 C C . GLY A 1 199 ? 53.590 24.338 -87.432 1.00 93.25 199 GLY A C 1
ATOM 1662 O O . GLY A 1 199 ? 53.695 24.288 -88.656 1.00 93.25 199 GLY A O 1
ATOM 1663 N N . ARG A 1 200 ? 54.359 25.128 -86.670 1.00 92.44 200 ARG A N 1
ATOM 1664 C CA . ARG A 1 200 ? 55.379 26.043 -87.216 1.00 92.44 200 ARG A CA 1
ATOM 1665 C C . ARG A 1 200 ? 56.435 25.305 -88.041 1.00 92.44 200 ARG A C 1
ATOM 1667 O O . ARG A 1 200 ? 56.711 25.709 -89.162 1.00 92.44 200 ARG A O 1
ATOM 1674 N N . ILE A 1 201 ? 56.962 24.180 -87.548 1.00 91.56 201 ILE A N 1
ATOM 1675 C CA . ILE A 1 201 ? 57.948 23.363 -88.284 1.00 91.56 201 ILE A CA 1
ATOM 1676 C C . ILE A 1 201 ? 57.360 22.824 -89.597 1.00 91.56 201 ILE A C 1
ATOM 1678 O O . ILE A 1 201 ? 58.041 22.787 -90.621 1.00 91.56 201 ILE A O 1
ATOM 1682 N N . VAL A 1 202 ? 56.099 22.383 -89.593 1.00 92.12 202 VAL A N 1
ATOM 1683 C CA . VAL A 1 202 ? 55.424 21.904 -90.808 1.00 92.12 202 VAL A CA 1
ATOM 1684 C C . VAL A 1 202 ? 55.219 23.047 -91.803 1.00 92.12 202 VAL A C 1
ATOM 1686 O O . VAL A 1 202 ? 55.463 22.844 -92.996 1.00 92.12 202 VAL A O 1
ATOM 1689 N N . GLU A 1 203 ? 54.819 24.230 -91.334 1.00 91.00 203 GLU A N 1
ATOM 1690 C CA . GLU A 1 203 ? 54.681 25.441 -92.152 1.00 91.00 203 GLU A CA 1
ATOM 1691 C C . GLU A 1 203 ? 56.019 25.869 -92.764 1.00 91.00 203 GLU A C 1
ATOM 1693 O O . GLU A 1 203 ? 56.108 26.019 -93.985 1.00 91.00 203 GLU A O 1
ATOM 1698 N N . GLU A 1 204 ? 57.075 25.979 -91.960 1.00 89.94 204 GLU A N 1
ATOM 1699 C CA . GLU A 1 204 ? 58.440 26.265 -92.417 1.00 89.94 204 GLU A CA 1
ATOM 1700 C C . GLU A 1 204 ? 58.938 25.189 -93.390 1.00 89.94 204 GLU A C 1
ATOM 1702 O O . GLU A 1 204 ? 59.491 25.503 -94.440 1.00 89.94 204 GLU A O 1
ATOM 1707 N N . GLY A 1 205 ? 58.664 23.908 -93.127 1.00 88.69 205 GLY A N 1
ATOM 1708 C CA . GLY A 1 205 ? 58.986 22.812 -94.041 1.00 88.69 205 GLY A CA 1
ATOM 1709 C C . GLY A 1 205 ? 58.218 22.887 -95.367 1.00 88.69 205 GLY A C 1
ATOM 1710 O O . GLY A 1 205 ? 58.741 22.493 -96.413 1.00 88.69 205 GLY A O 1
ATOM 1711 N N . MET A 1 206 ? 56.983 23.397 -95.366 1.00 85.31 206 MET A N 1
ATOM 1712 C CA . MET A 1 206 ? 56.244 23.700 -96.597 1.00 85.31 206 MET A CA 1
ATOM 1713 C C . MET A 1 206 ? 56.839 24.903 -97.331 1.00 85.31 206 MET A C 1
ATOM 1715 O O . MET A 1 206 ? 56.940 24.845 -98.556 1.00 85.31 206 MET A O 1
ATOM 1719 N N . GLN A 1 207 ? 57.253 25.952 -96.619 1.00 83.62 207 GLN A N 1
ATOM 1720 C CA . GLN A 1 207 ? 57.929 27.116 -97.202 1.00 83.62 207 GLN A CA 1
ATOM 1721 C C . GLN A 1 207 ? 59.285 26.738 -97.806 1.00 83.62 207 GLN A C 1
ATOM 1723 O O . GLN A 1 207 ? 59.550 27.094 -98.948 1.00 83.62 207 GLN A O 1
ATOM 1728 N N . LEU A 1 208 ? 60.095 25.932 -97.116 1.00 82.88 208 LEU A N 1
ATOM 1729 C CA . LEU A 1 208 ? 61.364 25.417 -97.629 1.00 82.88 208 LEU A CA 1
ATOM 1730 C C . LEU A 1 208 ? 61.155 24.566 -98.886 1.00 82.88 208 LEU A C 1
ATOM 1732 O O . LEU A 1 208 ? 61.904 24.687 -99.844 1.00 82.88 208 LEU A O 1
ATOM 1736 N N . ARG A 1 209 ? 60.102 23.738 -98.935 1.00 82.06 209 ARG A N 1
ATOM 1737 C CA . ARG A 1 209 ? 59.745 23.002 -100.162 1.00 82.06 209 ARG A CA 1
ATOM 1738 C C . ARG A 1 209 ? 59.297 23.910 -101.309 1.00 82.06 209 ARG A C 1
ATOM 1740 O O . ARG A 1 209 ? 59.460 23.502 -102.455 1.00 82.06 209 ARG A O 1
ATOM 1747 N N . ARG A 1 210 ? 58.706 25.079 -101.024 1.00 81.00 210 ARG A N 1
ATOM 1748 C CA . ARG A 1 210 ? 58.408 26.101 -102.042 1.00 81.00 210 ARG A CA 1
ATOM 1749 C C . ARG A 1 210 ? 59.704 26.747 -102.523 1.00 81.00 210 ARG A C 1
ATOM 1751 O O . ARG A 1 210 ? 59.995 26.621 -103.695 1.00 81.00 210 ARG A O 1
ATOM 1758 N N . LEU A 1 211 ? 60.548 27.238 -101.616 1.00 75.06 211 LEU A N 1
ATOM 1759 C CA . LEU A 1 211 ? 61.871 27.788 -101.937 1.00 75.06 211 LEU A CA 1
ATOM 1760 C C . LEU A 1 211 ? 62.751 26.817 -102.735 1.00 75.06 211 LEU A C 1
ATOM 1762 O O . LEU A 1 211 ? 63.293 27.213 -103.748 1.00 75.06 211 LEU A O 1
ATOM 1766 N N . ILE A 1 212 ? 62.842 25.537 -102.353 1.00 75.94 212 ILE A N 1
ATOM 1767 C CA . ILE A 1 212 ? 63.607 24.524 -103.108 1.00 75.94 212 ILE A CA 1
ATOM 1768 C C . ILE A 1 212 ? 62.991 24.270 -104.489 1.00 75.94 212 ILE A C 1
ATOM 1770 O O . ILE A 1 212 ? 63.704 23.931 -105.427 1.00 75.94 212 ILE A O 1
ATOM 1774 N N . ARG A 1 213 ? 61.665 24.373 -104.633 1.00 69.06 213 ARG A N 1
ATOM 1775 C CA . ARG A 1 213 ? 61.006 24.230 -105.936 1.00 69.06 213 ARG A CA 1
ATOM 1776 C C . ARG A 1 213 ? 61.289 25.440 -106.819 1.00 69.06 213 ARG A C 1
ATOM 1778 O O . ARG A 1 213 ? 61.621 25.232 -107.976 1.00 69.06 213 ARG A O 1
ATOM 1785 N N . ASP A 1 214 ? 61.214 26.630 -106.242 1.00 58.59 214 ASP A N 1
ATOM 1786 C CA . ASP A 1 214 ? 61.471 27.899 -106.912 1.00 58.59 214 ASP A CA 1
ATOM 1787 C C . ASP A 1 214 ? 62.975 28.027 -107.269 1.00 58.59 214 ASP A C 1
ATOM 1789 O O . ASP A 1 214 ? 63.317 28.446 -108.365 1.00 58.59 214 ASP A O 1
ATOM 1793 N N . GLU A 1 215 ? 63.893 27.546 -106.419 1.00 57.94 215 GLU A N 1
ATOM 1794 C CA . GLU A 1 215 ? 65.348 27.511 -106.670 1.00 57.94 215 GLU A CA 1
ATOM 1795 C C . GLU A 1 215 ? 65.739 26.396 -107.663 1.00 57.94 215 GLU A C 1
ATOM 1797 O O . GLU A 1 215 ? 66.616 26.575 -108.508 1.00 57.94 215 GLU A O 1
ATOM 1802 N N . LYS A 1 216 ? 65.039 25.250 -107.649 1.00 55.91 216 LYS A N 1
ATOM 1803 C CA . LYS A 1 216 ? 65.161 24.214 -108.694 1.00 55.91 216 LYS A CA 1
ATOM 1804 C C . LYS A 1 216 ? 64.593 24.680 -110.044 1.00 55.91 216 LYS A C 1
ATOM 1806 O O . LYS A 1 216 ? 64.936 24.096 -111.070 1.00 55.91 216 LYS A O 1
ATOM 1811 N N . GLU A 1 217 ? 63.754 25.712 -110.059 1.00 52.53 217 GLU A N 1
ATOM 1812 C CA . GLU A 1 217 ? 63.248 26.345 -111.279 1.00 52.53 217 GLU A CA 1
ATOM 1813 C C . GLU A 1 217 ? 64.253 27.350 -111.887 1.00 52.53 217 GLU A C 1
ATOM 1815 O O . GLU A 1 217 ? 64.086 27.729 -113.044 1.00 52.53 217 GLU A O 1
ATOM 1820 N N . GLU A 1 218 ? 65.356 27.696 -111.198 1.00 47.56 218 GLU A N 1
ATOM 1821 C CA . GLU A 1 218 ? 66.406 28.582 -111.743 1.00 47.56 218 GLU A CA 1
ATOM 1822 C C . GLU A 1 218 ? 67.602 27.875 -112.412 1.00 47.56 218 GLU A C 1
ATOM 1824 O O . GLU A 1 218 ? 68.346 28.526 -113.146 1.00 47.56 218 GLU A O 1
ATOM 1829 N N . VAL A 1 219 ? 67.796 26.554 -112.274 1.00 44.84 219 VAL A N 1
ATOM 1830 C CA . VAL A 1 219 ? 68.809 25.835 -113.078 1.00 44.84 219 VAL A CA 1
ATOM 1831 C C . VAL A 1 219 ? 68.315 24.464 -113.533 1.00 44.84 219 VAL A C 1
ATOM 1833 O O . VAL A 1 219 ? 68.408 23.469 -112.816 1.00 44.84 219 VAL A O 1
ATOM 1836 N N . GLY A 1 220 ? 67.927 24.396 -114.808 1.00 38.00 220 GLY A N 1
ATOM 1837 C CA . GLY A 1 220 ? 68.205 23.213 -115.621 1.00 38.00 220 GLY A CA 1
ATOM 1838 C C . GLY A 1 220 ? 66.993 22.508 -116.210 1.00 38.00 220 GLY A C 1
ATOM 1839 O O . GLY A 1 220 ? 66.592 21.433 -115.766 1.00 38.00 220 GLY A O 1
ATOM 1840 N N . GLU A 1 221 ? 66.506 23.053 -117.319 1.00 41.44 221 GLU A N 1
ATOM 1841 C CA . GLU A 1 221 ? 65.966 22.260 -118.418 1.00 41.44 221 GLU A CA 1
ATOM 1842 C C . GLU A 1 221 ? 67.011 21.193 -118.821 1.00 41.44 221 GLU A C 1
ATOM 1844 O O . GLU A 1 221 ? 68.132 21.538 -119.192 1.00 41.44 221 GLU A O 1
ATOM 1849 N N . GLY A 1 222 ? 66.692 19.893 -118.730 1.00 37.34 222 GLY A N 1
ATOM 1850 C CA . GLY A 1 222 ? 67.573 18.867 -119.308 1.00 37.34 222 GLY A CA 1
ATOM 1851 C C . GLY A 1 222 ? 67.557 17.459 -118.710 1.00 37.34 222 GLY A C 1
ATOM 1852 O O . GLY A 1 222 ? 68.468 17.073 -117.997 1.00 37.34 222 GLY A O 1
ATOM 1853 N N . SER A 1 223 ? 66.603 16.652 -119.181 1.00 39.38 223 SER A N 1
ATOM 1854 C CA . SER A 1 223 ? 66.838 15.318 -119.770 1.00 39.38 223 SER A CA 1
ATOM 1855 C C . SER A 1 223 ? 67.345 14.116 -118.934 1.00 39.38 223 SER A C 1
ATOM 1857 O O . SER A 1 223 ? 68.458 14.071 -118.430 1.00 39.38 223 SER A O 1
ATOM 1859 N N . ARG A 1 224 ? 66.543 13.039 -119.055 1.00 38.69 224 ARG A N 1
ATOM 1860 C CA . ARG A 1 224 ? 66.886 11.598 -119.119 1.00 38.69 224 ARG A CA 1
ATOM 1861 C C . ARG A 1 224 ? 67.405 10.869 -117.866 1.00 38.69 224 ARG A C 1
ATOM 1863 O O . ARG A 1 224 ? 68.584 10.852 -117.568 1.00 38.69 224 ARG A O 1
ATOM 1870 N N . GLY A 1 225 ? 66.510 10.032 -117.330 1.00 35.84 225 GLY A N 1
ATOM 1871 C CA . GLY A 1 225 ? 66.502 8.594 -117.638 1.00 35.84 225 GLY A CA 1
ATOM 1872 C C . GLY A 1 225 ? 67.453 7.678 -116.859 1.00 35.84 225 GLY A C 1
ATOM 1873 O O . GLY A 1 225 ? 68.663 7.803 -116.955 1.00 35.84 225 GLY A O 1
ATOM 1874 N N . GLY A 1 226 ? 66.880 6.626 -116.260 1.00 41.03 226 GLY A N 1
ATOM 1875 C CA . GLY A 1 226 ? 67.553 5.328 -116.157 1.00 41.03 226 GLY A CA 1
ATOM 1876 C C . GLY A 1 226 ? 67.666 4.703 -114.765 1.00 41.03 226 GLY A C 1
ATOM 1877 O O . GLY A 1 226 ? 68.472 5.124 -113.954 1.00 41.03 226 GLY A O 1
ATOM 1878 N N . GLN A 1 227 ? 66.961 3.574 -114.629 1.00 36.50 227 GLN A N 1
ATOM 1879 C CA . GLN A 1 227 ? 67.314 2.367 -113.866 1.00 36.50 227 GLN A CA 1
ATOM 1880 C C . GLN A 1 227 ? 67.022 2.294 -112.354 1.00 36.50 227 GLN A C 1
ATOM 1882 O O . GLN A 1 227 ? 67.622 2.939 -111.505 1.00 36.50 227 GLN A O 1
ATOM 1887 N N . THR A 1 228 ? 66.130 1.348 -112.046 1.00 44.81 228 THR A N 1
ATOM 1888 C CA . THR A 1 228 ? 66.012 0.611 -110.781 1.00 44.81 228 THR A CA 1
ATOM 1889 C C . THR A 1 228 ? 67.314 -0.109 -110.420 1.00 44.81 228 THR A C 1
ATOM 1891 O O . THR A 1 228 ? 67.948 -0.676 -111.314 1.00 44.81 228 THR A O 1
ATOM 1894 N N . PRO A 1 229 ? 67.578 -0.310 -109.119 1.00 47.50 229 PRO A N 1
ATOM 1895 C CA . PRO A 1 229 ? 67.656 -1.697 -108.670 1.00 47.50 229 PRO A CA 1
ATOM 1896 C C . PRO A 1 229 ? 66.895 -1.977 -107.369 1.00 47.50 229 PRO A C 1
ATOM 1898 O O . PRO A 1 229 ? 66.789 -1.162 -106.458 1.00 47.50 229 PRO A O 1
ATOM 1901 N N . LYS A 1 230 ? 66.382 -3.207 -107.329 1.00 48.91 230 LYS A N 1
ATOM 1902 C CA . LYS A 1 230 ? 65.828 -3.908 -106.173 1.00 48.91 230 LYS A CA 1
ATOM 1903 C C . LYS A 1 230 ? 66.815 -3.890 -105.000 1.00 48.91 230 LYS A C 1
ATOM 1905 O O . LYS A 1 230 ? 67.976 -4.241 -105.188 1.00 48.91 230 LYS A O 1
ATOM 1910 N N . HIS A 1 231 ? 66.308 -3.690 -103.787 1.00 42.47 231 HIS A N 1
ATOM 1911 C CA . HIS A 1 231 ? 66.765 -4.501 -102.668 1.00 42.47 231 HIS A CA 1
ATOM 1912 C C . HIS A 1 231 ? 65.610 -4.849 -101.739 1.00 42.47 231 HIS A C 1
ATOM 1914 O O . HIS A 1 231 ? 64.692 -4.078 -101.477 1.00 42.47 231 HIS A O 1
ATOM 1920 N N . SER A 1 232 ? 65.665 -6.103 -101.350 1.00 38.03 232 SER A N 1
ATOM 1921 C CA . SER A 1 232 ? 64.691 -6.902 -100.652 1.00 38.03 232 SER A CA 1
ATOM 1922 C C . SER A 1 232 ? 64.913 -6.858 -99.140 1.00 38.03 232 SER A C 1
ATOM 1924 O O . SER A 1 232 ? 66.059 -6.892 -98.698 1.00 38.03 232 SER A O 1
ATOM 1926 N N . SER A 1 233 ? 63.796 -6.977 -98.416 1.00 40.91 233 SER A N 1
ATOM 1927 C CA . SER A 1 233 ? 63.629 -7.822 -97.223 1.00 40.91 233 SER A CA 1
ATOM 1928 C C . SER A 1 233 ? 63.976 -7.282 -95.825 1.00 40.91 233 SER A C 1
ATOM 1930 O O . SER A 1 233 ? 65.107 -6.906 -95.552 1.00 40.91 233 SER A O 1
ATOM 1932 N N . MET A 1 234 ? 62.994 -7.521 -94.930 1.00 37.94 234 MET A N 1
ATOM 1933 C CA . MET A 1 234 ? 63.077 -7.736 -93.464 1.00 37.94 234 MET A CA 1
ATOM 1934 C C . MET A 1 234 ? 63.151 -6.430 -92.660 1.00 37.94 234 MET A C 1
ATOM 1936 O O . MET A 1 234 ? 63.882 -5.532 -93.030 1.00 37.94 234 MET A O 1
ATOM 1940 N N . SER A 1 235 ? 62.455 -6.170 -91.556 1.00 39.25 235 SER A N 1
ATOM 1941 C CA . SER A 1 235 ? 61.756 -6.915 -90.497 1.00 39.25 235 SER A CA 1
ATOM 1942 C C . SER A 1 235 ? 61.075 -5.805 -89.649 1.00 39.25 235 SER A C 1
ATOM 1944 O O . SER A 1 235 ? 61.567 -4.684 -89.651 1.00 39.25 235 SER A O 1
ATOM 1946 N N . GLY A 1 236 ? 59.981 -5.916 -88.908 1.00 41.12 236 GLY A N 1
ATOM 1947 C CA . GLY A 1 236 ? 59.184 -7.026 -88.445 1.00 41.12 236 GLY A CA 1
ATOM 1948 C C . GLY A 1 236 ? 57.947 -6.435 -87.757 1.00 41.12 236 GLY A C 1
ATOM 1949 O O . GLY A 1 236 ? 57.985 -5.374 -87.135 1.00 41.12 236 GLY A O 1
ATOM 1950 N N . ASN A 1 237 ? 56.835 -7.129 -87.937 1.00 46.09 237 ASN A N 1
ATOM 1951 C CA . ASN A 1 237 ? 55.565 -6.881 -87.285 1.00 46.09 237 ASN A CA 1
ATOM 1952 C C . ASN A 1 237 ? 55.669 -7.457 -85.861 1.00 46.09 237 ASN A C 1
ATOM 1954 O O . ASN A 1 237 ? 55.868 -8.664 -85.726 1.00 46.09 237 ASN A O 1
ATOM 1958 N N . ALA A 1 238 ? 55.560 -6.640 -84.813 1.00 40.88 238 ALA A N 1
ATOM 1959 C CA . ALA A 1 238 ? 55.455 -7.140 -83.441 1.00 40.88 238 ALA A CA 1
ATOM 1960 C C . ALA A 1 238 ? 54.610 -6.196 -82.577 1.00 40.88 238 ALA A C 1
ATOM 1962 O O . ALA A 1 238 ? 55.079 -5.200 -82.035 1.00 40.88 238 ALA A O 1
ATOM 1963 N N . THR A 1 239 ? 53.334 -6.540 -82.458 1.00 44.31 239 THR A N 1
ATOM 1964 C CA . THR A 1 239 ? 52.453 -6.124 -81.368 1.00 44.31 239 THR A CA 1
ATOM 1965 C C . THR A 1 239 ? 52.945 -6.785 -80.073 1.00 44.31 239 THR A C 1
ATOM 1967 O O . THR A 1 239 ? 53.036 -8.014 -80.060 1.00 44.31 239 THR A O 1
ATOM 1970 N N . PRO A 1 240 ? 53.225 -6.068 -78.969 1.00 47.47 240 PRO A N 1
ATOM 1971 C CA . PRO A 1 240 ? 53.345 -6.719 -77.677 1.00 47.47 240 PRO A CA 1
ATOM 1972 C C . PRO A 1 240 ? 51.955 -6.784 -77.039 1.00 47.47 240 PRO A C 1
ATOM 1974 O O . PRO A 1 240 ? 51.371 -5.777 -76.640 1.00 47.47 240 PRO A O 1
ATOM 1977 N N . ARG A 1 241 ? 51.409 -7.998 -76.982 1.00 42.78 241 ARG A N 1
ATOM 1978 C CA . ARG A 1 241 ? 50.323 -8.357 -76.067 1.00 42.78 241 ARG A CA 1
ATOM 1979 C C . ARG A 1 241 ? 50.913 -8.477 -74.649 1.00 42.78 241 ARG A C 1
ATOM 1981 O O . ARG A 1 241 ? 52.048 -8.940 -74.532 1.00 42.78 241 ARG A O 1
ATOM 1988 N N . PRO A 1 242 ? 50.191 -8.070 -73.592 1.00 55.31 242 PRO A N 1
ATOM 1989 C CA . PRO A 1 242 ? 50.664 -8.194 -72.223 1.00 55.31 242 PRO A CA 1
ATOM 1990 C C . PRO A 1 242 ? 50.374 -9.606 -71.714 1.00 55.31 242 PRO A C 1
ATOM 1992 O O . PRO A 1 242 ? 49.227 -10.033 -71.752 1.00 55.31 242 PRO A O 1
ATOM 1995 N N . ASP A 1 243 ? 51.393 -10.294 -71.214 1.00 38.03 243 ASP A N 1
ATOM 1996 C CA . ASP A 1 243 ? 51.231 -11.441 -70.325 1.00 38.03 243 ASP A CA 1
ATOM 1997 C C . ASP A 1 243 ? 52.330 -11.367 -69.258 1.00 38.03 243 ASP A C 1
ATOM 1999 O O . ASP A 1 243 ? 53.524 -11.314 -69.561 1.00 38.03 243 ASP A O 1
ATOM 2003 N N . GLY A 1 244 ? 51.903 -11.300 -67.995 1.00 45.81 244 GLY A N 1
ATOM 2004 C CA . GLY A 1 244 ? 52.775 -11.495 -66.841 1.00 45.81 244 GLY A CA 1
ATOM 2005 C C . GLY A 1 244 ? 53.257 -12.945 -66.760 1.00 45.81 244 GLY A C 1
ATOM 2006 O O . GLY A 1 244 ? 52.667 -13.842 -67.365 1.00 45.81 244 GLY A O 1
ATOM 2007 N N . PRO A 1 245 ? 54.307 -13.201 -65.970 1.00 48.94 245 PRO A N 1
ATOM 2008 C CA . PRO A 1 245 ? 54.032 -14.003 -64.783 1.00 48.94 245 PRO A CA 1
ATOM 2009 C C . PRO A 1 245 ? 54.851 -13.626 -63.541 1.00 48.94 245 PRO A C 1
ATOM 2011 O O . PRO A 1 245 ? 55.953 -13.089 -63.586 1.00 48.94 245 PRO A O 1
ATOM 2014 N N . LEU A 1 246 ? 54.236 -13.994 -62.420 1.00 52.38 246 LEU A N 1
ATOM 2015 C CA . LEU A 1 246 ? 54.773 -14.184 -61.077 1.00 52.38 246 LEU A CA 1
ATOM 2016 C C . LEU A 1 246 ? 56.206 -14.744 -61.029 1.00 52.38 246 LEU A C 1
ATOM 2018 O O . LEU A 1 246 ? 56.487 -15.747 -61.677 1.00 52.38 246 LEU A O 1
ATOM 2022 N N . GLN A 1 247 ? 57.028 -14.191 -60.133 1.00 38.62 247 GLN A N 1
ATOM 2023 C CA . GLN A 1 247 ? 57.878 -14.901 -59.155 1.00 38.62 247 GLN A CA 1
ATOM 2024 C C . GLN A 1 247 ? 58.591 -13.831 -58.306 1.00 38.62 247 GLN A C 1
ATOM 2026 O O . GLN A 1 247 ? 59.255 -12.949 -58.829 1.00 38.62 247 GLN A O 1
ATOM 2031 N N . ASN A 1 248 ? 58.234 -13.698 -57.030 1.00 36.31 248 ASN A N 1
ATOM 2032 C CA . ASN A 1 248 ? 58.815 -14.410 -55.888 1.00 36.31 248 ASN A CA 1
ATOM 2033 C C . ASN A 1 248 ? 60.239 -13.965 -55.516 1.00 36.31 248 ASN A C 1
ATOM 2035 O O . ASN A 1 248 ? 61.176 -14.109 -56.295 1.00 36.31 248 ASN A O 1
ATOM 2039 N N . SER A 1 249 ? 60.359 -13.675 -54.213 1.00 39.53 249 SER A N 1
ATOM 2040 C CA . SER A 1 249 ? 61.523 -13.884 -53.334 1.00 39.53 249 SER A CA 1
ATOM 2041 C C . SER A 1 249 ? 62.379 -12.639 -52.987 1.00 39.53 249 SER A C 1
ATOM 2043 O O . SER A 1 249 ? 62.282 -11.624 -53.667 1.00 39.53 249 SER A O 1
ATOM 2045 N N . PRO A 1 250 ? 63.172 -12.658 -51.893 1.00 53.09 250 PRO A N 1
ATOM 2046 C CA . PRO A 1 250 ? 62.689 -12.463 -50.521 1.00 53.09 250 PRO A CA 1
ATOM 2047 C C . PRO A 1 250 ? 63.616 -11.525 -49.692 1.00 53.09 250 PRO A C 1
ATOM 2049 O O . PRO A 1 250 ? 64.605 -11.002 -50.185 1.00 53.09 250 PRO A O 1
ATOM 2052 N N . GLU A 1 251 ? 63.316 -11.401 -48.394 1.00 42.75 251 GLU A N 1
ATOM 2053 C CA . GLU A 1 251 ? 64.254 -11.094 -47.291 1.00 42.75 251 GLU A CA 1
ATOM 2054 C C . GLU A 1 251 ? 64.933 -9.711 -47.165 1.00 42.75 251 GLU A C 1
ATOM 2056 O O . GLU A 1 251 ? 65.878 -9.368 -47.866 1.00 42.75 251 GLU A O 1
ATOM 2061 N N . ARG A 1 252 ? 64.558 -9.009 -46.082 1.00 37.97 252 ARG A N 1
ATOM 2062 C CA . ARG A 1 252 ? 65.385 -8.537 -44.934 1.00 37.97 252 ARG A CA 1
ATOM 2063 C C . ARG A 1 252 ? 64.689 -7.293 -44.364 1.00 37.97 252 ARG A C 1
ATOM 2065 O O . ARG A 1 252 ? 64.518 -6.313 -45.065 1.00 37.97 252 ARG A O 1
ATOM 2072 N N . GLY A 1 253 ? 64.188 -7.231 -43.134 1.00 39.41 253 GLY A N 1
ATOM 2073 C CA . GLY A 1 253 ? 64.591 -7.906 -41.911 1.00 39.41 253 GLY A CA 1
ATOM 2074 C C . GLY A 1 253 ? 65.278 -6.890 -41.009 1.00 39.41 253 GLY A C 1
ATOM 2075 O O . GLY A 1 253 ? 66.467 -6.696 -41.186 1.00 39.41 253 GLY A O 1
ATOM 2076 N N . LEU A 1 254 ? 64.551 -6.294 -40.053 1.00 44.12 254 LEU A N 1
ATOM 2077 C CA . LEU A 1 254 ? 65.088 -5.751 -38.797 1.00 44.12 254 LEU A CA 1
ATOM 2078 C C . LEU A 1 254 ? 63.991 -5.769 -37.708 1.00 44.12 254 LEU A C 1
ATOM 2080 O O . LEU A 1 254 ? 63.023 -5.018 -37.761 1.00 44.12 254 LEU A O 1
ATOM 2084 N N . LYS A 1 255 ? 64.167 -6.652 -36.715 1.00 51.41 255 LYS A N 1
ATOM 2085 C CA . LYS A 1 255 ? 63.690 -6.493 -35.324 1.00 51.41 255 LYS A CA 1
ATOM 2086 C C . LYS A 1 255 ? 64.858 -5.909 -34.509 1.00 51.41 255 LYS A C 1
ATOM 2088 O O . LYS A 1 255 ? 66.004 -6.146 -34.898 1.00 51.41 255 LYS A O 1
ATOM 2093 N N . PRO A 1 256 ? 64.619 -5.191 -33.397 1.00 55.19 256 PRO A N 1
ATOM 2094 C CA . PRO A 1 256 ? 64.496 -5.806 -32.051 1.00 55.19 256 PRO A CA 1
ATOM 2095 C C . PRO A 1 256 ? 63.383 -5.115 -31.212 1.00 55.19 256 PRO A C 1
ATOM 2097 O O . PRO A 1 256 ? 62.915 -4.061 -31.604 1.00 55.19 256 PRO A O 1
ATOM 2100 N N . LYS A 1 257 ? 62.884 -5.530 -30.038 1.00 49.56 257 LYS A N 1
ATOM 2101 C CA . LYS A 1 257 ? 62.954 -6.683 -29.112 1.00 49.56 257 LYS A CA 1
ATOM 2102 C C . LYS A 1 257 ? 61.813 -6.446 -28.075 1.00 49.56 257 LYS A C 1
ATOM 2104 O O . LYS A 1 257 ? 61.453 -5.289 -27.868 1.00 49.56 257 LYS A O 1
ATOM 2109 N N . PRO A 1 258 ? 61.236 -7.478 -27.429 1.00 61.38 258 PRO A N 1
ATOM 2110 C CA . PRO A 1 258 ? 60.101 -7.331 -26.514 1.00 61.38 258 PRO A CA 1
ATOM 2111 C C . PRO A 1 258 ? 60.538 -7.173 -25.047 1.00 61.38 258 PRO A C 1
ATOM 2113 O O . PRO A 1 258 ? 61.582 -7.695 -24.648 1.00 61.38 258 PRO A O 1
ATOM 2116 N N . GLN A 1 259 ? 59.693 -6.540 -24.231 1.00 45.16 259 GLN A N 1
ATOM 2117 C CA . GLN A 1 259 ? 59.683 -6.715 -22.778 1.00 45.16 259 GLN A CA 1
ATOM 2118 C C . GLN A 1 259 ? 58.285 -7.142 -22.332 1.00 45.16 259 GLN A C 1
ATOM 2120 O O . GLN A 1 259 ? 57.296 -6.461 -22.586 1.00 45.16 259 GLN A O 1
ATOM 2125 N N . GLY A 1 260 ? 58.238 -8.318 -21.711 1.00 45.09 260 GLY A N 1
ATOM 2126 C CA . GLY A 1 260 ? 57.134 -8.774 -20.882 1.00 45.09 260 GLY A CA 1
ATOM 2127 C C . GLY A 1 260 ? 57.452 -8.596 -19.395 1.00 45.09 260 GLY A C 1
ATOM 2128 O O . GLY A 1 260 ? 58.522 -8.107 -19.031 1.00 45.09 260 GLY A O 1
ATOM 2129 N N . SER A 1 261 ? 56.529 -9.116 -18.586 1.00 42.78 261 SER A N 1
ATOM 2130 C CA . SER A 1 261 ? 56.396 -9.053 -17.119 1.00 42.78 261 SER A CA 1
ATOM 2131 C C . SER A 1 261 ? 55.564 -7.861 -16.626 1.00 42.78 261 SER A C 1
ATOM 2133 O O . SER A 1 261 ? 55.898 -6.719 -16.890 1.00 42.78 261 SER A O 1
ATOM 2135 N N . GLY A 1 262 ? 54.472 -8.055 -15.889 1.00 37.62 262 GLY A N 1
ATOM 2136 C CA . GLY A 1 262 ? 53.982 -9.307 -15.337 1.00 37.62 262 GLY A CA 1
ATOM 2137 C C . GLY A 1 262 ? 52.591 -9.195 -14.727 1.00 37.62 262 GLY A C 1
ATOM 2138 O O . GLY A 1 262 ? 52.065 -8.124 -14.444 1.00 37.62 262 GLY A O 1
ATOM 2139 N N . THR A 1 263 ? 52.023 -10.381 -14.570 1.00 49.62 263 THR A N 1
ATOM 2140 C CA . THR A 1 263 ? 50.917 -10.757 -13.696 1.00 49.62 263 THR A CA 1
ATOM 2141 C C . THR A 1 263 ? 51.083 -10.202 -12.281 1.00 49.62 263 THR A C 1
ATOM 2143 O O . THR A 1 263 ? 52.209 -10.210 -11.788 1.00 49.62 263 THR A O 1
ATOM 2146 N N . LEU A 1 264 ? 49.976 -9.851 -11.610 1.00 40.44 264 LEU A N 1
ATOM 2147 C CA . LEU A 1 264 ? 49.595 -10.354 -10.274 1.00 40.44 264 LEU A CA 1
ATOM 2148 C C . LEU A 1 264 ? 48.289 -9.692 -9.762 1.00 40.44 264 LEU A C 1
ATOM 2150 O O . LEU A 1 264 ? 48.195 -8.478 -9.635 1.00 40.44 264 LEU A O 1
ATOM 2154 N N . SER A 1 265 ? 47.334 -10.559 -9.405 1.00 38.97 265 SER A N 1
ATOM 2155 C CA . SER A 1 265 ? 46.459 -10.476 -8.217 1.00 38.97 265 SER A CA 1
ATOM 2156 C C . SER A 1 265 ? 45.191 -9.592 -8.190 1.00 38.97 265 SER A C 1
ATOM 2158 O O . SER A 1 265 ? 45.214 -8.404 -7.893 1.00 38.97 265 SER A O 1
ATOM 2160 N N . ARG A 1 266 ? 44.036 -10.276 -8.292 1.00 41.47 266 ARG A N 1
ATOM 2161 C CA . ARG A 1 266 ? 42.886 -10.187 -7.343 1.00 41.47 266 ARG A CA 1
ATOM 2162 C C . ARG A 1 266 ? 43.383 -10.622 -5.931 1.00 41.47 266 ARG A C 1
ATOM 2164 O O . ARG A 1 266 ? 44.329 -11.412 -5.946 1.00 41.47 266 ARG A O 1
ATOM 2171 N N . PRO A 1 267 ? 42.792 -10.284 -4.748 1.00 49.59 267 PRO A N 1
ATOM 2172 C CA . PRO A 1 267 ? 41.348 -10.108 -4.467 1.00 49.59 267 PRO A CA 1
ATOM 2173 C C . PRO A 1 267 ? 40.950 -9.071 -3.362 1.00 49.59 267 PRO A C 1
ATOM 2175 O O . PRO A 1 267 ? 41.797 -8.501 -2.689 1.00 49.59 267 PRO A O 1
ATOM 2178 N N . GLY A 1 268 ? 39.636 -8.903 -3.115 1.00 36.66 268 GLY A N 1
ATOM 2179 C CA . GLY A 1 268 ? 39.050 -8.330 -1.874 1.00 36.66 268 GLY A CA 1
ATOM 2180 C C . GLY A 1 268 ? 38.178 -7.082 -2.108 1.00 36.66 268 GLY A C 1
ATOM 2181 O O . GLY A 1 268 ? 38.690 -6.056 -2.521 1.00 36.66 268 GLY A O 1
ATOM 2182 N N . SER A 1 269 ? 36.840 -7.159 -2.101 1.00 44.69 269 SER A N 1
ATOM 2183 C CA . SER A 1 269 ? 35.894 -7.161 -0.957 1.00 44.69 269 SER A CA 1
ATOM 2184 C C . SER A 1 269 ? 35.859 -5.889 -0.097 1.00 44.69 269 SER A C 1
ATOM 2186 O O . SER A 1 269 ? 36.887 -5.496 0.444 1.00 44.69 269 SER A O 1
ATOM 2188 N N . ARG A 1 270 ? 34.612 -5.419 0.137 1.00 43.25 270 ARG A N 1
ATOM 2189 C CA . ARG A 1 270 ? 34.064 -4.431 1.110 1.00 43.25 270 ARG A CA 1
ATOM 2190 C C . ARG A 1 270 ? 33.538 -3.140 0.452 1.00 43.25 270 ARG A C 1
ATOM 2192 O O . ARG A 1 270 ? 34.306 -2.373 -0.102 1.00 43.25 270 ARG A O 1
ATOM 2199 N N . THR A 1 271 ? 32.213 -2.976 0.288 1.00 41.09 271 THR A N 1
ATOM 2200 C CA . THR A 1 271 ? 31.263 -2.345 1.254 1.00 41.09 271 THR A CA 1
ATOM 2201 C C . THR A 1 271 ? 31.798 -0.984 1.731 1.00 41.09 271 THR A C 1
ATOM 2203 O O . THR A 1 271 ? 32.857 -0.966 2.340 1.00 41.09 271 THR A O 1
ATOM 2206 N N . THR A 1 272 ? 31.180 0.179 1.518 1.00 41.81 272 THR A N 1
ATOM 2207 C CA . THR A 1 272 ? 29.794 0.558 1.825 1.00 41.81 272 THR A CA 1
ATOM 2208 C C . THR A 1 272 ? 29.395 1.835 1.069 1.00 41.81 272 THR A C 1
ATOM 2210 O O . THR A 1 272 ? 30.074 2.858 1.117 1.00 41.81 272 THR A O 1
ATOM 2213 N N . SER A 1 273 ? 28.237 1.801 0.420 1.00 40.66 273 SER A N 1
ATOM 2214 C CA . SER A 1 273 ? 27.479 2.981 0.007 1.00 40.66 273 SER A CA 1
ATOM 2215 C C . SER A 1 273 ? 26.874 3.624 1.260 1.00 40.66 273 SER A C 1
ATOM 2217 O O . SER A 1 273 ? 26.131 2.968 1.988 1.00 40.66 273 SER A O 1
ATOM 2219 N N . ARG A 1 274 ? 27.178 4.897 1.532 1.00 40.41 274 ARG A N 1
ATOM 2220 C CA . ARG A 1 274 ? 26.548 5.669 2.613 1.00 40.41 274 ARG A CA 1
ATOM 2221 C C . ARG A 1 274 ? 25.789 6.846 2.004 1.00 40.41 274 ARG A C 1
ATOM 2223 O O . ARG A 1 274 ? 26.328 7.936 1.865 1.00 40.41 274 ARG A O 1
ATOM 2230 N N . ALA A 1 275 ? 24.540 6.593 1.625 1.00 44.06 275 ALA A N 1
ATOM 2231 C CA . ALA A 1 275 ? 23.533 7.636 1.467 1.00 44.06 275 ALA A CA 1
ATOM 2232 C C . ALA A 1 275 ? 22.880 7.875 2.842 1.00 44.06 275 ALA A C 1
ATOM 2234 O O . ALA A 1 275 ? 22.521 6.897 3.503 1.00 44.06 275 ALA A O 1
ATOM 2235 N N . PRO A 1 276 ? 22.741 9.125 3.313 1.00 50.28 276 PRO A N 1
ATOM 2236 C CA . PRO A 1 276 ? 21.987 9.426 4.518 1.00 50.28 276 PRO A CA 1
ATOM 2237 C C . PRO A 1 276 ? 20.515 9.676 4.167 1.00 50.28 276 PRO A C 1
ATOM 2239 O O . PRO A 1 276 ? 20.182 10.397 3.229 1.00 50.28 276 PRO A O 1
ATOM 2242 N N . SER A 1 277 ? 19.618 9.081 4.940 1.00 40.22 277 SER A N 1
ATOM 2243 C CA . SER A 1 277 ? 18.200 9.439 5.002 1.00 40.22 277 SER A CA 1
ATOM 2244 C C . SER A 1 277 ? 17.734 9.329 6.460 1.00 40.22 277 SER A C 1
ATOM 2246 O O . SER A 1 277 ? 18.426 8.707 7.270 1.00 40.22 277 SER A O 1
ATOM 2248 N N . PRO A 1 278 ? 16.667 10.054 6.827 1.00 49.47 278 PRO A N 1
ATOM 2249 C CA . PRO A 1 278 ? 16.665 10.940 7.988 1.00 49.47 278 PRO A CA 1
ATOM 2250 C C . PRO A 1 278 ? 16.166 10.271 9.271 1.00 49.47 278 PRO A C 1
ATOM 2252 O O . PRO A 1 278 ? 15.319 9.381 9.246 1.00 49.47 278 PRO A O 1
ATOM 2255 N N . ALA A 1 279 ? 16.691 10.743 10.403 1.00 41.44 279 ALA A N 1
ATOM 2256 C CA . ALA A 1 279 ? 16.279 10.318 11.731 1.00 41.44 279 ALA A CA 1
ATOM 2257 C C . ALA A 1 279 ? 14.913 10.908 12.104 1.00 41.44 279 ALA A C 1
ATOM 2259 O O . ALA A 1 279 ? 14.638 12.096 11.924 1.00 41.44 279 ALA A O 1
ATOM 2260 N N . VAL A 1 280 ? 14.087 10.012 12.630 1.00 39.12 280 VAL A N 1
ATOM 2261 C CA . VAL A 1 280 ? 12.760 10.218 13.188 1.00 39.12 280 VAL A CA 1
ATOM 2262 C C . VAL A 1 280 ? 12.830 11.040 14.477 1.00 39.12 280 VAL A C 1
ATOM 2264 O O . VAL A 1 280 ? 13.772 10.966 15.258 1.00 39.12 280 VAL A O 1
ATOM 2267 N N . SER A 1 281 ? 11.776 11.830 14.641 1.00 41.00 281 SER A N 1
ATOM 2268 C CA . SER A 1 281 ? 11.389 12.633 15.791 1.00 41.00 281 SER A CA 1
ATOM 2269 C C . SER A 1 281 ? 11.334 11.842 17.105 1.00 41.00 281 SER A C 1
ATOM 2271 O O . SER A 1 281 ? 10.538 10.920 17.237 1.00 41.00 281 SER A O 1
ATOM 2273 N N . GLU A 1 282 ? 12.080 12.301 18.111 1.00 38.16 282 GLU A N 1
ATOM 2274 C CA . GLU A 1 282 ? 11.750 12.109 19.527 1.00 38.16 282 GLU A CA 1
ATOM 2275 C C . GLU A 1 282 ? 11.591 13.492 20.170 1.00 38.16 282 GLU A C 1
ATOM 2277 O O . GLU A 1 282 ? 12.537 14.148 20.603 1.00 38.16 282 GLU A O 1
ATOM 2282 N N . ARG A 1 283 ? 10.347 13.977 20.172 1.00 42.06 283 ARG A N 1
ATOM 2283 C CA . ARG A 1 283 ? 9.889 14.979 21.134 1.00 42.06 283 ARG A CA 1
ATOM 2284 C C . ARG A 1 283 ? 9.466 14.228 22.391 1.00 42.06 283 ARG A C 1
ATOM 2286 O O . ARG A 1 283 ? 8.583 13.381 22.295 1.00 42.06 283 ARG A O 1
ATOM 2293 N N . ARG A 1 284 ? 10.011 14.655 23.536 1.00 38.50 284 ARG A N 1
ATOM 2294 C CA . ARG A 1 284 ? 9.327 14.889 24.828 1.00 38.50 284 ARG A CA 1
ATOM 2295 C C . ARG A 1 284 ? 10.153 14.370 26.009 1.00 38.50 284 ARG A C 1
ATOM 2297 O O . ARG A 1 284 ? 9.963 13.260 26.489 1.00 38.50 284 ARG A O 1
ATOM 2304 N N . ARG A 1 285 ? 11.018 15.247 26.515 1.00 41.59 285 ARG A N 1
ATOM 2305 C CA . ARG A 1 285 ? 11.488 15.255 27.901 1.00 41.59 285 ARG A CA 1
ATOM 2306 C C . ARG A 1 285 ? 11.138 16.625 28.487 1.00 41.59 285 ARG A C 1
ATOM 2308 O O . ARG A 1 285 ? 11.152 17.600 27.744 1.00 41.59 285 ARG A O 1
ATOM 2315 N N . GLU A 1 286 ? 10.889 16.627 29.794 1.00 36.72 286 GLU A N 1
ATOM 2316 C CA . GLU A 1 286 ? 10.792 17.772 30.717 1.00 36.72 286 GLU A CA 1
ATOM 2317 C C . GLU A 1 286 ? 9.380 18.305 30.988 1.00 36.72 286 GLU A C 1
ATOM 2319 O O . GLU A 1 286 ? 8.907 19.224 30.337 1.00 36.72 286 GLU A O 1
ATOM 2324 N N . GLU A 1 287 ? 8.753 17.745 32.027 1.00 38.25 287 GLU A N 1
ATOM 2325 C CA . GLU A 1 287 ? 8.161 18.526 33.119 1.00 38.25 287 GLU A CA 1
ATOM 2326 C C . GLU A 1 287 ? 8.519 17.814 34.435 1.00 38.25 287 GLU A C 1
ATOM 2328 O O . GLU A 1 287 ? 8.207 16.640 34.626 1.00 38.25 287 GLU A O 1
ATOM 2333 N N . ALA A 1 288 ? 9.250 18.509 35.304 1.00 39.88 288 ALA A N 1
ATOM 2334 C CA . ALA A 1 288 ? 9.556 18.104 36.668 1.00 39.88 288 ALA A CA 1
ATOM 2335 C C . ALA A 1 288 ? 9.533 19.370 37.524 1.00 39.88 288 ALA A C 1
ATOM 2337 O O . ALA A 1 288 ? 10.471 20.159 37.442 1.00 39.88 288 ALA A O 1
ATOM 2338 N N . VAL A 1 289 ? 8.465 19.564 38.300 1.00 42.88 289 VAL A N 1
ATOM 2339 C CA . VAL A 1 289 ? 8.391 20.543 39.392 1.00 42.88 289 VAL A CA 1
ATOM 2340 C C . VAL A 1 289 ? 7.435 20.004 40.471 1.00 42.88 289 VAL A C 1
ATOM 2342 O O . VAL A 1 289 ? 6.286 19.702 40.168 1.00 42.88 289 VAL A O 1
ATOM 2345 N N . GLU A 1 290 ? 7.984 19.910 41.689 1.00 41.66 290 GLU A N 1
ATOM 2346 C CA . GLU A 1 290 ? 7.372 20.008 43.035 1.00 41.66 290 GLU A CA 1
ATOM 2347 C C . GLU A 1 290 ? 6.387 18.918 43.508 1.00 41.66 290 GLU A C 1
ATOM 2349 O O . GLU A 1 290 ? 5.396 18.595 42.867 1.00 41.66 290 GLU A O 1
ATOM 2354 N N . ASP A 1 291 ? 6.718 18.153 44.553 1.00 35.47 291 ASP A N 1
ATOM 2355 C CA . ASP A 1 291 ? 6.812 18.482 45.996 1.00 35.47 291 ASP A CA 1
ATOM 2356 C C . ASP A 1 291 ? 5.505 18.130 46.730 1.00 35.47 291 ASP A C 1
ATOM 2358 O O . ASP A 1 291 ? 4.520 18.863 46.701 1.00 35.47 291 ASP A O 1
ATOM 2362 N N . SER A 1 292 ? 5.492 16.968 47.390 1.00 41.81 292 SER A N 1
ATOM 2363 C CA . SER A 1 292 ? 4.742 16.793 48.636 1.00 41.81 292 SER A CA 1
ATOM 2364 C C . SER A 1 292 ? 5.098 15.484 49.330 1.00 41.81 292 SER A C 1
ATOM 2366 O O . SER A 1 292 ? 4.728 14.387 48.917 1.00 41.81 292 SER A O 1
ATOM 2368 N N . SER A 1 293 ? 5.824 15.675 50.423 1.00 40.28 293 SER A N 1
ATOM 2369 C CA . SER A 1 293 ? 5.853 14.869 51.637 1.00 40.28 293 SER A CA 1
ATOM 2370 C C . SER A 1 293 ? 4.513 14.205 51.992 1.00 40.28 293 SER A C 1
ATOM 2372 O O . SER A 1 293 ? 3.504 14.891 52.134 1.00 40.28 293 SER A O 1
ATOM 2374 N N . MET A 1 294 ? 4.535 12.891 52.238 1.00 48.09 294 MET A N 1
ATOM 2375 C CA . MET A 1 294 ? 3.829 12.283 53.372 1.00 48.09 294 MET A CA 1
ATOM 2376 C C . MET A 1 294 ? 4.355 10.866 53.624 1.00 48.09 294 MET A C 1
ATOM 2378 O O . MET A 1 294 ? 4.163 9.952 52.824 1.00 48.09 294 MET A O 1
ATOM 2382 N N . GLU A 1 295 ? 5.026 10.711 54.761 1.00 40.38 295 GLU A N 1
ATOM 2383 C CA . GLU A 1 295 ? 5.298 9.427 55.394 1.00 40.38 295 GLU A CA 1
ATOM 2384 C C . GLU A 1 295 ? 4.011 8.822 55.956 1.00 40.38 295 GLU A C 1
ATOM 2386 O O . GLU A 1 295 ? 3.258 9.525 56.630 1.00 40.38 295 GLU A O 1
ATOM 2391 N N . VAL A 1 296 ? 3.811 7.514 55.765 1.00 49.91 296 VAL A N 1
ATOM 2392 C CA . VAL A 1 296 ? 3.093 6.675 56.733 1.00 49.91 296 VAL A CA 1
ATOM 2393 C C . VAL A 1 296 ? 3.698 5.268 56.715 1.00 49.91 296 VAL A C 1
ATOM 2395 O O . VAL A 1 296 ? 3.515 4.499 55.773 1.00 49.91 296 VAL A O 1
ATOM 2398 N N . ASP A 1 297 ? 4.420 4.957 57.787 1.00 40.38 297 ASP A N 1
ATOM 2399 C CA . ASP A 1 297 ? 4.768 3.611 58.236 1.00 40.38 297 ASP A CA 1
ATOM 2400 C C . ASP A 1 297 ? 3.504 2.829 58.627 1.00 40.38 297 ASP A C 1
ATOM 2402 O O . ASP A 1 297 ? 2.689 3.333 59.400 1.00 40.38 297 ASP A O 1
ATOM 2406 N N . ALA A 1 298 ? 3.386 1.571 58.191 1.00 46.38 298 ALA A N 1
ATOM 2407 C CA . ALA A 1 298 ? 2.709 0.524 58.963 1.00 46.3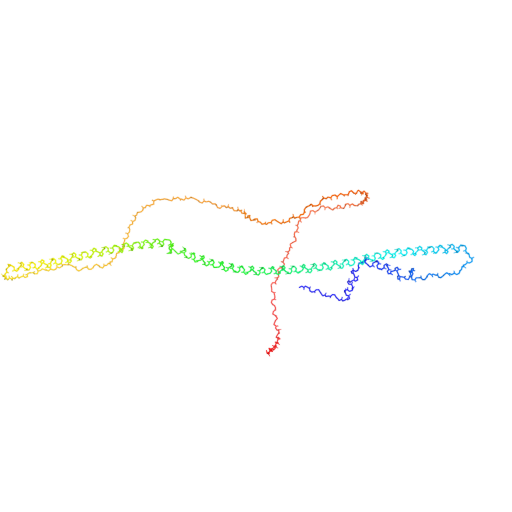8 298 ALA A CA 1
ATOM 2408 C C . ALA A 1 298 ? 2.982 -0.877 58.391 1.00 46.38 298 ALA A C 1
ATOM 2410 O O . ALA A 1 298 ? 2.401 -1.309 57.398 1.00 46.38 298 ALA A O 1
ATOM 2411 N N . ASN A 1 299 ? 3.850 -1.592 59.105 1.00 41.06 299 ASN A N 1
ATOM 2412 C CA . ASN A 1 299 ? 3.972 -3.043 59.207 1.00 41.06 299 ASN A CA 1
ATOM 2413 C C . ASN A 1 299 ? 2.739 -3.860 58.778 1.00 41.06 299 ASN A C 1
ATOM 2415 O O . ASN A 1 299 ? 1.670 -3.741 59.374 1.00 41.06 299 ASN A O 1
ATOM 2419 N N . THR A 1 300 ? 2.942 -4.857 57.915 1.00 41.44 300 THR A N 1
ATOM 2420 C CA . THR A 1 300 ? 2.288 -6.165 58.081 1.00 41.44 300 THR A CA 1
ATOM 2421 C C . THR A 1 300 ? 3.224 -7.263 57.584 1.00 41.44 300 THR A C 1
ATOM 2423 O O . THR A 1 300 ? 3.472 -7.411 56.391 1.00 41.44 300 THR A O 1
ATOM 2426 N N . ALA A 1 301 ? 3.760 -8.013 58.545 1.00 42.31 301 ALA A N 1
ATOM 2427 C CA . ALA A 1 301 ? 4.442 -9.277 58.337 1.00 42.31 301 ALA A CA 1
ATOM 2428 C C . ALA A 1 301 ? 3.431 -10.347 57.893 1.00 42.31 301 ALA A C 1
ATOM 2430 O O . ALA A 1 301 ? 2.354 -10.471 58.475 1.00 42.31 301 ALA A O 1
ATOM 2431 N N . GLY A 1 302 ? 3.804 -11.127 56.883 1.00 41.19 302 GLY A N 1
ATOM 2432 C CA . GLY A 1 302 ? 3.036 -12.254 56.364 1.00 41.19 302 GLY A CA 1
ATOM 2433 C C . GLY A 1 302 ? 3.987 -13.259 55.732 1.00 41.19 302 GLY A C 1
ATOM 2434 O O . GLY A 1 302 ? 4.247 -13.218 54.537 1.00 41.19 302 GLY A O 1
ATOM 2435 N N . ASP A 1 303 ? 4.544 -14.095 56.596 1.00 38.38 303 ASP A N 1
ATOM 2436 C CA . ASP A 1 303 ? 5.424 -15.230 56.345 1.00 38.38 303 ASP A CA 1
ATOM 2437 C C . ASP A 1 303 ? 4.683 -16.358 55.597 1.00 38.38 303 ASP A C 1
ATOM 2439 O O . ASP A 1 303 ? 3.600 -16.765 56.025 1.00 38.38 303 ASP A O 1
ATOM 2443 N N . THR A 1 304 ? 5.226 -16.859 54.480 1.00 43.44 304 THR A N 1
ATOM 2444 C CA . THR A 1 304 ? 5.084 -18.267 54.039 1.00 43.44 304 THR A CA 1
ATOM 2445 C C . THR A 1 304 ? 6.056 -18.598 52.886 1.00 43.44 304 THR A C 1
ATOM 2447 O O . THR A 1 304 ? 6.397 -17.720 52.092 1.00 43.44 304 THR A O 1
ATOM 2450 N N . PRO A 1 305 ? 6.556 -19.849 52.812 1.00 57.22 305 PRO A N 1
ATOM 2451 C CA . PRO A 1 305 ? 7.943 -20.138 52.454 1.00 57.22 305 PRO A CA 1
ATOM 2452 C C . PRO A 1 305 ? 8.181 -20.515 50.987 1.00 57.22 305 PRO A C 1
ATOM 2454 O O . PRO A 1 305 ? 7.304 -21.008 50.278 1.00 57.22 305 PRO A O 1
ATOM 2457 N N . MET A 1 306 ? 9.444 -20.339 50.590 1.00 40.09 306 MET A N 1
ATOM 2458 C CA . MET A 1 306 ? 10.040 -20.837 49.354 1.00 40.09 306 MET A CA 1
ATOM 2459 C C . MET A 1 306 ? 9.896 -22.355 49.213 1.00 40.09 306 MET A C 1
ATOM 2461 O O . MET A 1 306 ? 10.348 -23.111 50.072 1.00 40.09 306 MET A O 1
ATOM 2465 N N . ALA A 1 307 ? 9.354 -22.784 48.073 1.00 45.03 307 ALA A N 1
ATOM 2466 C CA . ALA A 1 307 ? 9.526 -24.134 47.563 1.00 45.03 307 ALA A CA 1
ATOM 2467 C C . ALA A 1 307 ? 10.720 -24.160 46.599 1.00 45.03 307 ALA A C 1
ATOM 2469 O O . ALA A 1 307 ? 10.715 -23.549 45.531 1.00 45.03 307 ALA A O 1
ATOM 2470 N N . GLU A 1 308 ? 11.743 -24.868 47.051 1.00 44.41 308 GLU A N 1
ATOM 2471 C CA . GLU A 1 308 ? 12.895 -25.380 46.328 1.00 44.41 308 GLU A CA 1
ATOM 2472 C C . GLU A 1 308 ? 12.421 -26.275 45.165 1.00 44.41 308 GLU A C 1
ATOM 2474 O O . GLU A 1 308 ? 11.777 -27.300 45.385 1.00 44.41 308 GLU A O 1
ATOM 2479 N N . VAL A 1 309 ? 12.712 -25.886 43.919 1.00 41.62 309 VAL A N 1
ATOM 2480 C CA . VAL A 1 309 ? 12.646 -26.794 42.765 1.00 41.62 309 VAL A CA 1
ATOM 2481 C C . VAL A 1 309 ? 13.981 -26.729 42.040 1.00 41.62 309 VAL A C 1
ATOM 2483 O O . VAL A 1 309 ? 14.370 -25.731 41.441 1.00 41.62 309 VAL A O 1
ATOM 2486 N N . THR A 1 310 ? 14.661 -27.849 42.204 1.00 39.25 310 THR A N 1
ATOM 2487 C CA . THR A 1 310 ? 15.922 -28.335 41.667 1.00 39.25 310 THR A CA 1
ATOM 2488 C C . THR A 1 310 ? 16.210 -27.986 40.207 1.00 39.25 310 THR A C 1
ATOM 2490 O O . THR A 1 310 ? 15.377 -28.189 39.322 1.00 39.25 310 THR A O 1
ATOM 2493 N N . GLU A 1 311 ? 17.463 -27.590 39.971 1.00 41.84 311 GLU A N 1
ATOM 2494 C CA . GLU A 1 311 ? 18.166 -27.689 38.693 1.00 41.84 311 GLU A CA 1
ATOM 2495 C C . GLU A 1 311 ? 18.036 -29.098 38.100 1.00 41.84 311 GLU A C 1
ATOM 2497 O O . GLU A 1 311 ? 18.391 -30.096 38.728 1.00 41.84 311 GLU A O 1
ATOM 2502 N N . SER A 1 312 ? 17.573 -29.184 36.856 1.00 41.59 312 SER A N 1
ATOM 2503 C CA . SER A 1 312 ? 17.810 -30.323 35.966 1.00 41.59 312 SER A CA 1
ATOM 2504 C C . SER A 1 312 ? 17.775 -29.829 34.523 1.00 41.59 312 SER A C 1
ATOM 2506 O O . SER A 1 312 ? 16.744 -29.794 33.863 1.00 41.59 312 SER A O 1
ATOM 2508 N N . GLN A 1 313 ? 18.935 -29.344 34.090 1.00 42.88 313 GLN A N 1
ATOM 2509 C CA . GLN A 1 313 ? 19.585 -29.675 32.823 1.00 42.88 313 GLN A CA 1
ATOM 2510 C C . GLN A 1 313 ? 18.775 -30.601 31.890 1.00 42.88 313 GLN A C 1
ATOM 2512 O O . GLN A 1 313 ? 18.848 -31.817 32.036 1.00 42.88 313 GLN A O 1
ATOM 2517 N N . ILE A 1 314 ? 18.071 -30.045 30.896 1.00 43.34 314 ILE A N 1
ATOM 2518 C CA . ILE A 1 314 ? 17.776 -30.746 29.636 1.00 43.34 314 ILE A CA 1
ATOM 2519 C C . ILE A 1 314 ? 17.944 -29.752 28.486 1.00 43.34 314 ILE A C 1
ATOM 2521 O O . ILE A 1 314 ? 17.320 -28.693 28.431 1.00 43.34 314 ILE A O 1
ATOM 2525 N N . GLU A 1 315 ? 18.883 -30.112 27.621 1.00 42.19 315 GLU A N 1
ATOM 2526 C CA . GLU A 1 315 ? 19.290 -29.445 26.397 1.00 42.19 315 GLU A CA 1
ATOM 2527 C C . GLU A 1 315 ? 18.157 -29.419 25.362 1.00 42.19 315 GLU A C 1
ATOM 2529 O O . GLU A 1 315 ? 17.206 -30.194 25.413 1.00 42.19 315 GLU A O 1
ATOM 2534 N N . GLY A 1 316 ? 18.249 -28.464 24.439 1.00 48.03 316 GLY A N 1
ATOM 2535 C CA . GLY A 1 316 ? 17.162 -28.104 23.544 1.00 48.03 316 GLY A CA 1
ATOM 2536 C C . GLY A 1 316 ? 16.750 -29.172 22.534 1.00 48.03 316 GLY A C 1
ATOM 2537 O O . GLY A 1 316 ? 17.577 -29.813 21.896 1.00 48.03 316 GLY A O 1
ATOM 2538 N N . GLU A 1 317 ? 15.448 -29.207 22.274 1.00 41.31 317 GLU A N 1
ATOM 2539 C CA . GLU A 1 317 ? 14.888 -29.672 21.011 1.00 41.31 317 GLU A CA 1
ATOM 2540 C C . GLU A 1 317 ? 13.897 -28.626 20.500 1.00 41.31 317 GLU A C 1
ATOM 2542 O O . GLU A 1 317 ? 12.862 -28.336 21.100 1.00 41.31 317 GLU A O 1
ATOM 2547 N N . THR A 1 318 ? 14.249 -28.012 19.375 1.00 46.31 318 THR A N 1
ATOM 2548 C CA . THR A 1 318 ? 13.322 -27.240 18.556 1.00 46.31 318 THR A CA 1
ATOM 2549 C C . THR A 1 318 ? 12.303 -28.199 17.925 1.00 46.31 318 THR A C 1
ATOM 2551 O O . THR A 1 318 ? 12.694 -29.251 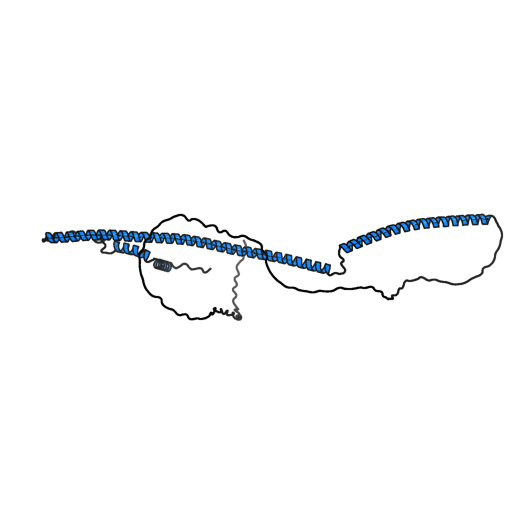17.414 1.00 46.31 318 THR A O 1
ATOM 2554 N N . PRO A 1 319 ? 10.998 -27.875 17.914 1.00 53.09 319 PRO A N 1
ATOM 2555 C CA . PRO A 1 319 ? 10.005 -28.740 17.291 1.00 53.09 319 PRO A CA 1
ATOM 2556 C C . PRO A 1 319 ? 10.229 -28.792 15.773 1.00 53.09 319 PRO A C 1
ATOM 2558 O O . PRO A 1 319 ? 10.105 -27.787 15.069 1.00 53.09 319 PRO A O 1
ATOM 2561 N N . ARG A 1 320 ? 10.572 -29.981 15.265 1.00 45.72 320 ARG A N 1
ATOM 2562 C CA . ARG A 1 320 ? 10.591 -30.288 13.831 1.00 45.72 320 ARG A CA 1
ATOM 2563 C C . ARG A 1 320 ? 9.157 -30.289 13.303 1.00 45.72 320 ARG A C 1
ATOM 2565 O O . ARG A 1 320 ? 8.340 -31.101 13.720 1.00 45.72 320 ARG A O 1
ATOM 2572 N N . VAL A 1 321 ? 8.874 -29.386 12.369 1.00 46.06 321 VAL A N 1
ATOM 2573 C CA . VAL A 1 321 ? 7.652 -29.393 11.560 1.00 46.06 321 VAL A CA 1
ATOM 2574 C C . VAL A 1 321 ? 7.858 -30.381 10.414 1.00 46.06 321 VAL A C 1
ATOM 2576 O O . VAL A 1 321 ? 8.661 -30.129 9.517 1.00 46.06 321 VAL A O 1
ATOM 2579 N N . THR A 1 322 ? 7.160 -31.513 10.460 1.00 51.69 322 THR A N 1
ATOM 2580 C CA . THR A 1 322 ? 7.054 -32.455 9.339 1.00 51.69 322 THR A CA 1
ATOM 2581 C C . THR A 1 322 ? 5.966 -31.937 8.399 1.00 51.69 322 THR A C 1
ATOM 2583 O O . THR A 1 322 ? 4.816 -31.795 8.807 1.00 51.69 322 THR A O 1
ATOM 2586 N N . ILE A 1 323 ? 6.337 -31.586 7.169 1.00 51.88 323 ILE A N 1
ATOM 2587 C CA . ILE A 1 323 ? 5.391 -31.250 6.100 1.00 51.88 323 ILE A CA 1
ATOM 2588 C C . ILE A 1 323 ? 5.126 -32.554 5.350 1.00 51.88 323 ILE A C 1
ATOM 2590 O O . ILE A 1 323 ? 6.034 -33.061 4.695 1.00 51.88 323 ILE A O 1
ATOM 2594 N N . ASP A 1 324 ? 3.917 -33.095 5.471 1.00 52.88 324 ASP A N 1
ATOM 2595 C CA . ASP A 1 324 ? 3.463 -34.194 4.619 1.00 52.88 324 ASP A CA 1
ATOM 2596 C C . ASP A 1 324 ? 3.145 -33.644 3.219 1.00 52.88 324 ASP A C 1
ATOM 2598 O O . ASP A 1 324 ? 2.326 -32.733 3.059 1.00 52.88 324 ASP A O 1
ATOM 2602 N N . GLU A 1 325 ? 3.826 -34.181 2.205 1.00 58.06 325 GLU A N 1
ATOM 2603 C CA . GLU A 1 325 ? 3.524 -33.955 0.789 1.00 58.06 325 GLU A CA 1
ATOM 2604 C C . GLU A 1 325 ? 2.166 -34.586 0.432 1.00 58.06 325 GLU A C 1
ATOM 2606 O O . GLU A 1 325 ? 1.923 -35.749 0.771 1.00 58.06 325 GLU A O 1
ATOM 2611 N N . PRO A 1 326 ? 1.267 -33.872 -0.269 1.00 56.09 326 PRO A N 1
ATOM 2612 C CA . PRO A 1 326 ? 0.045 -34.479 -0.766 1.00 56.09 326 PRO A CA 1
ATOM 2613 C C . PRO A 1 326 ? 0.350 -35.396 -1.956 1.00 56.09 326 PRO A C 1
ATOM 2615 O O . PRO A 1 326 ? 0.964 -34.990 -2.940 1.00 56.09 326 PRO A O 1
ATOM 2618 N N . VAL A 1 327 ? -0.130 -36.633 -1.847 1.00 52.34 327 VAL A N 1
ATOM 2619 C CA . VAL A 1 327 ? -0.139 -37.654 -2.898 1.00 52.34 327 VAL A CA 1
ATOM 2620 C C . VAL A 1 327 ? -0.931 -37.141 -4.103 1.00 52.34 327 VAL A C 1
ATOM 2622 O O . VAL A 1 327 ? -2.131 -36.877 -4.002 1.00 52.34 327 VAL A O 1
ATOM 2625 N N . GLU A 1 328 ? -0.254 -37.013 -5.241 1.00 52.12 328 GLU A N 1
ATOM 2626 C CA . GLU A 1 328 ? -0.890 -36.955 -6.554 1.00 52.12 328 GLU A CA 1
ATOM 2627 C C . GLU A 1 328 ? -1.478 -38.335 -6.897 1.00 52.12 328 GLU A C 1
ATOM 2629 O O . GLU A 1 328 ? -0.855 -39.360 -6.632 1.00 52.12 328 GLU A O 1
ATOM 2634 N N . ASP A 1 329 ? -2.675 -38.311 -7.491 1.00 43.31 329 ASP A N 1
ATOM 2635 C CA . ASP A 1 329 ? -3.423 -39.393 -8.152 1.00 43.31 329 ASP A CA 1
ATOM 2636 C C . ASP A 1 329 ? -4.696 -39.871 -7.441 1.00 43.31 329 ASP A C 1
ATOM 2638 O O . ASP A 1 329 ? -4.724 -40.831 -6.672 1.00 43.31 329 ASP A O 1
ATOM 2642 N N . GLN A 1 330 ? -5.813 -39.259 -7.846 1.00 44.34 330 GLN A N 1
ATOM 2643 C CA . GLN A 1 330 ? -6.949 -40.028 -8.355 1.00 44.34 330 GLN A CA 1
ATOM 2644 C C . GLN A 1 330 ? -7.841 -39.154 -9.239 1.00 44.34 330 GLN A C 1
ATOM 2646 O O . GLN A 1 330 ? -8.744 -38.446 -8.798 1.00 44.34 330 GLN A O 1
ATOM 2651 N N . VAL A 1 331 ? -7.559 -39.243 -10.537 1.00 46.00 331 VAL A N 1
ATOM 2652 C CA . VAL A 1 331 ? -8.500 -38.950 -11.613 1.00 46.00 331 VAL A CA 1
ATOM 2653 C C . VAL A 1 331 ? -9.638 -39.965 -11.505 1.00 46.00 331 VAL A C 1
ATOM 2655 O O . VAL A 1 331 ? -9.449 -41.141 -11.807 1.00 46.00 331 VAL A O 1
ATOM 2658 N N . VAL A 1 332 ? -10.822 -39.522 -11.085 1.00 45.56 332 VAL A N 1
ATOM 2659 C CA . VAL A 1 332 ? -12.063 -40.275 -11.295 1.00 45.56 332 VAL A CA 1
ATOM 2660 C C . VAL A 1 332 ? -12.969 -39.438 -12.182 1.00 45.56 332 VAL A C 1
ATOM 2662 O O . VAL A 1 332 ? -13.518 -38.417 -11.773 1.00 45.56 332 VAL A O 1
ATOM 2665 N N . LEU A 1 333 ? -13.064 -39.903 -13.428 1.00 43.44 333 LEU A N 1
ATOM 2666 C CA . LEU A 1 333 ? -14.131 -39.631 -14.382 1.00 43.44 333 LEU A CA 1
ATOM 2667 C C . LEU A 1 333 ? -15.490 -39.606 -13.666 1.00 43.44 333 LEU A C 1
ATOM 2669 O O . LEU A 1 333 ? -15.928 -40.627 -13.137 1.00 43.44 333 LEU A O 1
ATOM 2673 N N . ILE A 1 334 ? -16.191 -38.478 -13.736 1.00 41.44 334 ILE A N 1
ATOM 2674 C CA . ILE A 1 334 ? -17.650 -38.464 -13.638 1.00 41.44 334 ILE A CA 1
ATOM 2675 C C . ILE A 1 334 ? -18.156 -37.955 -14.982 1.00 41.44 334 ILE A C 1
ATOM 2677 O O . ILE A 1 334 ? -18.208 -36.756 -15.247 1.00 41.44 334 ILE A O 1
ATOM 2681 N N . GLU A 1 335 ? -18.465 -38.912 -15.852 1.00 43.75 335 GLU A N 1
ATOM 2682 C CA . GLU A 1 335 ? -19.351 -38.702 -16.986 1.00 43.75 335 GLU A CA 1
ATOM 2683 C C . GLU A 1 335 ? -20.799 -38.531 -16.499 1.00 43.75 335 GLU A C 1
ATOM 2685 O O . GLU A 1 335 ? -21.225 -39.122 -15.506 1.00 43.75 335 GLU A O 1
ATOM 2690 N N . THR A 1 336 ? -21.564 -37.801 -17.312 1.00 38.34 336 THR A N 1
ATOM 2691 C CA . THR A 1 336 ? -23.031 -37.672 -17.351 1.00 38.34 336 THR A CA 1
ATOM 2692 C C . THR A 1 336 ? -23.692 -36.718 -16.347 1.00 38.34 336 THR A C 1
ATOM 2694 O O . THR A 1 336 ? -23.982 -37.062 -15.206 1.00 38.34 336 THR A O 1
ATOM 2697 N N . ARG A 1 337 ? -24.107 -35.547 -16.844 1.00 39.62 337 ARG A N 1
ATOM 2698 C CA . ARG A 1 337 ? -25.503 -35.360 -17.279 1.00 39.62 337 ARG A CA 1
ATOM 2699 C C . ARG A 1 337 ? -25.692 -34.027 -18.000 1.00 39.62 337 ARG A C 1
ATOM 2701 O O . ARG A 1 337 ? -25.355 -32.972 -17.476 1.00 39.62 337 ARG A O 1
ATOM 2708 N N . ASP A 1 338 ? -26.236 -34.144 -19.203 1.00 42.94 338 ASP A N 1
ATOM 2709 C CA . ASP A 1 338 ? -26.878 -33.082 -19.961 1.00 42.94 338 ASP A CA 1
ATOM 2710 C C . ASP A 1 338 ? -27.958 -32.403 -19.116 1.00 42.94 338 ASP A C 1
ATOM 2712 O O . ASP A 1 338 ? -28.853 -33.083 -18.620 1.00 42.94 338 ASP A O 1
ATOM 2716 N N . ASP A 1 339 ? -27.910 -31.076 -19.027 1.00 46.12 339 ASP A N 1
ATOM 2717 C CA . ASP A 1 339 ? -29.102 -30.258 -18.835 1.00 46.12 339 ASP A CA 1
ATOM 2718 C C . ASP A 1 339 ? -29.036 -29.082 -19.813 1.00 46.12 339 ASP A C 1
ATOM 2720 O O . ASP A 1 339 ? -28.279 -28.120 -19.675 1.00 46.12 339 ASP A O 1
ATOM 2724 N N . VAL A 1 340 ? -29.834 -29.245 -20.863 1.00 50.16 340 VAL A N 1
ATOM 2725 C CA . VAL A 1 340 ? -30.211 -28.241 -21.848 1.00 50.16 340 VAL A CA 1
ATOM 2726 C C . VAL A 1 340 ? -31.079 -27.204 -21.143 1.00 50.16 340 VAL A C 1
ATOM 2728 O O . VAL A 1 340 ? -32.185 -27.520 -20.710 1.00 50.16 340 VAL A O 1
ATOM 2731 N N . VAL A 1 341 ? -30.617 -25.958 -21.077 1.00 55.78 341 VAL A N 1
ATOM 2732 C CA . VAL A 1 341 ? -31.501 -24.808 -20.858 1.00 55.78 341 VAL A CA 1
ATOM 2733 C C . VAL A 1 341 ? -31.237 -23.806 -21.972 1.00 55.78 341 VAL A C 1
ATOM 2735 O O . VAL A 1 341 ? -30.323 -22.987 -21.914 1.00 55.78 341 VAL A O 1
ATOM 2738 N N . GLU A 1 342 ? -32.035 -23.933 -23.029 1.00 52.38 342 GLU A N 1
ATOM 2739 C CA . GLU A 1 342 ? -32.337 -22.832 -23.934 1.00 52.38 342 GLU A CA 1
ATOM 2740 C C . GLU A 1 342 ? -33.032 -21.740 -23.116 1.00 52.38 342 GLU A C 1
ATOM 2742 O O . GLU A 1 342 ? -34.096 -21.991 -22.547 1.00 52.38 342 GLU A O 1
ATOM 2747 N N . ASP A 1 343 ? -32.466 -20.533 -23.071 1.00 57.81 343 ASP A N 1
ATOM 2748 C CA . ASP A 1 343 ? -33.238 -19.364 -22.667 1.00 57.81 343 ASP A CA 1
ATOM 2749 C C . ASP A 1 343 ? -33.082 -18.215 -23.660 1.00 57.81 343 ASP A C 1
ATOM 2751 O O . ASP A 1 343 ? -32.040 -18.001 -24.289 1.00 57.81 343 ASP A O 1
ATOM 2755 N N . LYS A 1 344 ? -34.220 -17.571 -23.869 1.00 57.50 344 LYS A N 1
ATOM 2756 C CA . LYS A 1 344 ? -34.604 -16.794 -25.038 1.00 57.50 344 LYS A CA 1
ATOM 2757 C C . LYS A 1 344 ? -33.932 -15.427 -25.056 1.00 57.50 344 LYS A C 1
ATOM 2759 O O . LYS A 1 344 ? -33.882 -14.715 -24.061 1.00 57.50 344 LYS A O 1
ATOM 2764 N N . MET A 1 345 ? -33.501 -15.029 -26.248 1.00 55.72 345 MET A N 1
ATOM 2765 C CA . MET A 1 345 ? -33.190 -13.641 -26.570 1.00 55.72 345 MET A CA 1
ATOM 2766 C C . MET A 1 345 ? -34.503 -12.888 -26.795 1.00 55.72 345 MET A C 1
ATOM 2768 O O . MET A 1 345 ? -35.141 -13.066 -27.833 1.00 55.72 345 MET A O 1
ATOM 2772 N N . ASP A 1 346 ? -34.888 -12.039 -25.846 1.00 59.97 346 ASP A N 1
ATOM 2773 C CA . ASP A 1 346 ? -35.900 -11.012 -26.079 1.00 59.97 346 ASP A CA 1
ATOM 2774 C C . ASP A 1 346 ? -35.255 -9.828 -26.809 1.00 59.97 346 ASP A C 1
ATOM 2776 O O . ASP A 1 346 ? -34.414 -9.098 -26.283 1.00 59.97 346 ASP A O 1
ATOM 2780 N N . THR A 1 347 ? -35.652 -9.660 -28.065 1.00 60.34 347 THR A N 1
ATOM 2781 C CA . THR A 1 347 ? -35.503 -8.424 -28.833 1.00 60.34 347 THR A CA 1
ATOM 2782 C C . THR A 1 347 ? -36.589 -7.431 -28.430 1.00 60.34 347 THR A C 1
ATOM 2784 O O . THR A 1 347 ? -37.775 -7.739 -28.564 1.00 60.34 347 THR A O 1
ATOM 2787 N N . THR A 1 348 ? -36.181 -6.221 -28.053 1.00 63.47 348 THR A N 1
ATOM 2788 C CA . THR A 1 348 ? -36.993 -4.994 -28.126 1.00 63.47 348 THR A CA 1
ATOM 2789 C C . THR A 1 348 ? -36.194 -3.897 -28.791 1.00 63.47 348 THR A C 1
ATOM 2791 O O . THR A 1 348 ? -35.009 -3.759 -28.406 1.00 63.47 348 THR A O 1
#

Radius of gyration: 67.26 Å; chains: 1; bounding box: 126×69×205 Å

pLDDT: mean 71.77, std 23.5, range [35.47, 98.75]

Foldseek 3Di:
DDDDDDDDPVVVVVVVVVPQDCLQVVLVVQLCCQQPPPPHPNNDDDPDDDDDDPPHPVRVVVVVVVVVVVVVVVVVSVVSNVVSVVSNVVSVVVVVVVVVVVVVVVVVVVVVVVVVVVVVVVVVVVVVVVVVVVVVVVVVVVVVVVVVVVVCVQVVPPVRDPPVVVVVVVVVVVVVVVVVVVVVVVVVVVVVVVVVVVVVVVVVVVVVVVVVVVVVVVDDDDDDDDDDDDDDDDDDDDDDDDDDDDDDDDDDDDDDDDDDDDDDDDDDDDDDDDDDDDDDDDDDDDDDDDDDDDDDDDDDDDDDDDDDDDDDDDDDDDDDDDDDDDDDDDDDDDDDDDDDDDDDDDDD

InterPro domains:
  IPR008501 THO complex subunit 7/Mft1 [PF05615] (13-170)

Sequence (348 aa):
MASFPFLEQRDEEELHKSRLLNVETKPFNRVAKRLLTPGSLLTTPSKLPTPPPDNADEAAAAQDAEQQKQLEDRRQFREDILLDFAAFDSSIARIQFLRNSNERERERYKADKQRILETAQDVRDNTAQLRIQLEEAKKTLEQRKKFDELTEKIYMNKMLRPREDQEAQLQKLEEDCRELERESLSYGETWKERREQFGRIVEEGMQLRRLIRDEKEEVGEGSRGGQTPKHSSMSGNATPRPDGPLQNSPERGLKPKPQGSGTLSRPGSRTTSRAPSPAVSERRREEAVEDSSMEVDANTAGDTPMAEVTESQIEGETPRVTIDEPVEDQVVLIETRDDVVEDKMDTT

Organism: Hyaloscypha variabilis (strain UAMH 11265 / GT02V1 / F) (NCBI:txid1149755)